Protein AF-A0A932G053-F1 (afdb_monomer_lite)

Foldseek 3Di:
DPDPPPPVVVVVVVVVVVPPPPPPPPPPPPDPPVVLVVVLVVLVVVCVVPVQDLVSLLVNLVSCVVVLNLVVSVVSLVSYDPVSCQQLSNLQSQLVSCLSVLNLVSSLVSLVSSLVVQVVLVVPPDDDDPSHRDPVNNLVSVLSNQLSVVCVVVVPRHCVVVVPSSVVSNVVSVVVVVVVPPDPVVVPPPD

Radius of gyration: 27.93 Å; chains: 1; bounding box: 66×86×58 Å

Structure (mmCIF, N/CA/C/O backbone):
data_AF-A0A932G053-F1
#
_entry.id   AF-A0A932G053-F1
#
loop_
_atom_site.group_PDB
_atom_site.id
_atom_site.type_symbol
_atom_site.label_atom_id
_atom_site.label_alt_id
_atom_site.label_comp_id
_atom_site.label_as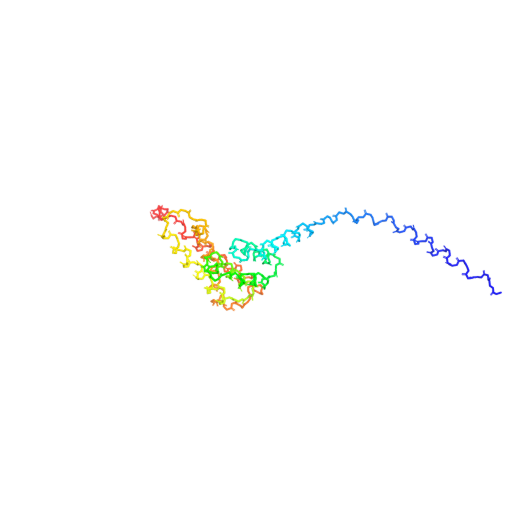ym_id
_atom_site.label_entity_id
_atom_site.label_seq_id
_atom_site.pdbx_PDB_ins_code
_atom_site.Cartn_x
_atom_site.Cartn_y
_atom_site.Cartn_z
_atom_site.occupancy
_atom_site.B_iso_or_equiv
_atom_site.auth_seq_id
_atom_site.auth_comp_id
_atom_site.auth_asym_id
_atom_site.auth_atom_id
_atom_site.pdbx_PDB_model_num
ATOM 1 N N . MET A 1 1 ? 26.606 -72.666 32.285 1.00 54.00 1 MET A N 1
ATOM 2 C CA . MET A 1 1 ? 26.062 -71.312 32.514 1.00 54.00 1 MET A CA 1
ATOM 3 C C . MET A 1 1 ? 26.170 -70.452 31.234 1.00 54.00 1 MET A C 1
ATOM 5 O O . MET A 1 1 ? 26.707 -69.365 31.298 1.00 54.00 1 MET A O 1
ATOM 9 N N . VAL A 1 2 ? 25.688 -70.928 30.065 1.00 51.94 2 VAL A N 1
ATOM 10 C CA . VAL A 1 2 ? 25.638 -70.166 28.779 1.00 51.94 2 VAL A CA 1
ATOM 11 C C . VAL A 1 2 ? 24.526 -70.726 27.858 1.00 51.94 2 VAL A C 1
ATOM 13 O O . VAL A 1 2 ? 24.778 -71.109 26.723 1.00 51.94 2 VAL A O 1
ATOM 16 N N . LYS A 1 3 ? 23.291 -70.909 28.351 1.00 51.66 3 LYS A N 1
ATOM 17 C CA . LYS A 1 3 ? 22.190 -71.452 27.510 1.00 51.66 3 LYS A CA 1
ATOM 18 C C . LYS A 1 3 ? 20.817 -70.786 27.681 1.00 51.66 3 LYS A C 1
ATOM 20 O O . LYS A 1 3 ? 19.852 -71.265 27.107 1.00 51.66 3 LYS A O 1
ATOM 25 N N . LEU A 1 4 ? 20.718 -69.670 28.408 1.00 51.12 4 LEU A N 1
ATOM 26 C CA . LEU A 1 4 ? 19.431 -69.001 28.672 1.00 51.12 4 LEU A CA 1
ATOM 27 C C . LEU A 1 4 ? 19.327 -67.561 28.141 1.00 51.12 4 LEU A C 1
ATOM 29 O O . LEU A 1 4 ? 18.311 -66.918 28.368 1.00 51.12 4 LEU A O 1
ATOM 33 N N . LEU A 1 5 ? 20.324 -67.058 27.401 1.00 48.88 5 LEU A N 1
ATOM 34 C CA . LEU A 1 5 ? 20.297 -65.680 26.882 1.00 48.88 5 LEU A CA 1
ATOM 35 C C . LEU A 1 5 ? 19.814 -65.547 25.423 1.00 48.88 5 LEU A C 1
ATOM 37 O O . LEU A 1 5 ? 19.538 -64.440 24.978 1.00 48.88 5 LEU A O 1
ATOM 41 N N . ASN A 1 6 ? 19.666 -66.652 24.681 1.00 47.94 6 ASN A N 1
ATOM 42 C CA . ASN A 1 6 ? 19.361 -66.609 23.239 1.00 47.94 6 ASN A CA 1
ATOM 43 C C . ASN A 1 6 ? 17.875 -66.767 22.876 1.00 47.94 6 ASN A C 1
ATOM 45 O O . ASN A 1 6 ? 17.534 -66.667 21.703 1.00 47.94 6 ASN A O 1
ATOM 49 N N . ALA A 1 7 ? 16.978 -66.993 23.840 1.00 51.09 7 ALA A N 1
ATOM 50 C CA . ALA A 1 7 ? 15.553 -67.186 23.544 1.00 51.09 7 ALA A CA 1
ATOM 51 C C . ALA A 1 7 ? 14.729 -65.884 23.584 1.00 51.09 7 ALA A C 1
ATOM 53 O O . ALA A 1 7 ? 13.679 -65.806 22.955 1.00 51.09 7 ALA A O 1
ATOM 54 N N . VAL A 1 8 ? 15.209 -64.840 24.270 1.00 50.94 8 VAL A N 1
ATOM 55 C CA . VAL A 1 8 ? 14.477 -63.563 24.392 1.00 50.94 8 VAL A CA 1
ATOM 56 C C . VAL A 1 8 ? 14.671 -62.676 23.155 1.00 50.94 8 VAL A C 1
ATOM 58 O O . VAL A 1 8 ? 13.747 -61.981 22.741 1.00 50.94 8 VAL A O 1
ATOM 61 N N . PHE A 1 9 ? 15.829 -62.754 22.492 1.00 46.00 9 PHE A N 1
ATOM 62 C CA . PHE A 1 9 ? 16.128 -61.912 21.327 1.00 46.00 9 PHE A CA 1
ATOM 63 C C . PHE A 1 9 ? 15.370 -62.306 20.050 1.00 46.00 9 PHE A C 1
ATOM 65 O O . PHE A 1 9 ? 15.122 -61.452 19.205 1.00 46.00 9 PHE A O 1
ATOM 72 N N . VAL A 1 10 ? 14.943 -63.565 19.916 1.00 52.12 10 VAL A N 1
ATOM 73 C CA . VAL A 1 10 ? 14.186 -64.021 18.734 1.00 52.12 10 VAL A CA 1
ATOM 74 C C . VAL A 1 10 ? 12.698 -63.651 18.835 1.00 52.12 10 VAL A C 1
ATOM 76 O O . VAL A 1 10 ? 12.060 -63.397 17.818 1.00 52.12 10 VAL A O 1
ATOM 79 N N . GLY A 1 11 ? 12.150 -63.523 20.050 1.00 42.75 11 GLY A N 1
ATOM 80 C CA . GLY A 1 11 ? 10.753 -63.117 20.262 1.00 42.75 11 GLY A CA 1
ATOM 81 C C . GLY A 1 11 ? 10.481 -61.628 20.009 1.00 42.75 11 GLY A C 1
ATOM 82 O O . GLY A 1 11 ? 9.404 -61.274 19.541 1.00 42.75 11 GLY A O 1
ATOM 83 N N . VAL A 1 12 ? 11.459 -60.751 20.257 1.00 50.78 12 VAL A N 1
ATOM 84 C CA . VAL A 1 12 ? 11.310 -59.298 20.030 1.00 50.78 12 VAL A CA 1
ATOM 85 C C . VAL A 1 12 ? 11.508 -58.925 18.554 1.00 50.78 12 VAL A C 1
ATOM 87 O O . VAL A 1 12 ? 10.918 -57.963 18.069 1.00 50.78 12 VAL A O 1
ATOM 90 N N . LEU A 1 13 ? 12.263 -59.727 17.797 1.00 44.88 13 LEU A N 1
ATOM 91 C CA . LEU A 1 13 ? 12.545 -59.458 16.384 1.00 44.88 13 LEU A CA 1
ATOM 92 C C . LEU A 1 13 ? 11.371 -59.824 15.451 1.00 44.88 13 LEU A C 1
ATOM 94 O O . LEU A 1 13 ? 11.244 -59.248 14.375 1.00 44.88 13 LEU A O 1
ATOM 98 N N . ALA A 1 14 ? 10.467 -60.713 15.879 1.00 47.03 14 ALA A N 1
ATOM 99 C CA . ALA A 1 14 ? 9.295 -61.114 15.091 1.00 47.03 14 ALA A CA 1
ATOM 100 C C . ALA A 1 14 ? 8.086 -60.162 15.227 1.00 47.03 14 ALA A C 1
ATOM 102 O O . ALA A 1 14 ? 7.249 -60.114 14.329 1.00 47.03 14 ALA A O 1
ATOM 103 N N . VAL A 1 15 ? 7.998 -59.368 16.301 1.00 47.53 15 VAL A N 1
ATOM 104 C CA . VAL A 1 15 ? 6.923 -58.365 16.472 1.00 47.53 15 VAL A CA 1
ATOM 105 C C . VAL A 1 15 ? 7.267 -57.043 15.768 1.00 47.53 15 VAL A C 1
ATOM 107 O O . VAL A 1 15 ? 6.372 -56.327 15.327 1.00 47.53 15 VAL A O 1
ATOM 110 N N . GLY A 1 16 ? 8.556 -56.747 15.566 1.00 44.91 16 GLY A N 1
ATOM 111 C CA . GLY A 1 16 ? 9.007 -55.557 14.832 1.00 44.91 16 GLY A CA 1
ATOM 112 C C . GLY A 1 16 ? 8.812 -55.617 13.310 1.00 44.91 16 GLY A C 1
ATOM 113 O O . GLY A 1 16 ? 8.822 -54.580 12.656 1.00 44.91 16 GLY A O 1
ATOM 114 N N . LEU A 1 17 ? 8.597 -56.807 12.739 1.00 48.00 17 LEU A N 1
ATOM 115 C CA . LEU A 1 17 ? 8.496 -57.019 11.287 1.00 48.00 17 LEU A CA 1
ATOM 116 C C . LEU A 1 17 ? 7.055 -57.102 10.754 1.00 48.00 17 LEU A C 1
ATOM 118 O O . LEU A 1 17 ? 6.860 -57.246 9.553 1.00 48.00 17 LEU A O 1
ATOM 122 N N . MET A 1 18 ? 6.042 -56.960 11.618 1.00 48.66 18 MET A N 1
ATOM 123 C CA . MET A 1 18 ? 4.622 -56.927 11.219 1.00 48.66 18 MET A CA 1
ATOM 124 C C . MET A 1 18 ? 3.959 -55.547 11.359 1.00 48.66 18 MET A C 1
ATOM 126 O O . MET A 1 18 ? 2.772 -55.416 11.078 1.00 48.66 18 MET A O 1
ATOM 130 N N . LEU A 1 19 ? 4.710 -54.501 11.731 1.00 45.72 19 LEU A N 1
ATOM 131 C CA . LEU A 1 19 ? 4.217 -53.113 11.771 1.00 45.72 19 LEU A CA 1
ATOM 132 C C . LEU A 1 19 ? 4.666 -52.243 10.581 1.00 45.72 19 LEU A C 1
ATOM 134 O O . LEU A 1 19 ? 4.439 -51.037 10.589 1.00 45.72 19 LEU A O 1
ATOM 138 N N . GLN A 1 20 ? 5.285 -52.827 9.550 1.00 47.53 20 GLN A N 1
ATOM 139 C CA . GLN A 1 20 ? 5.768 -52.078 8.378 1.00 47.53 20 GLN A CA 1
ATOM 140 C C . GLN A 1 20 ? 4.778 -52.010 7.202 1.00 47.53 20 GLN A C 1
ATOM 142 O O . GLN A 1 20 ? 5.089 -51.386 6.197 1.00 47.53 20 GLN A O 1
ATOM 147 N N . SER A 1 21 ? 3.575 -52.582 7.312 1.00 49.09 21 SER A N 1
ATOM 148 C CA . SER A 1 21 ? 2.564 -52.560 6.238 1.00 49.09 21 SER A CA 1
ATOM 149 C C . SER A 1 21 ? 1.376 -51.616 6.486 1.00 49.09 21 SER A C 1
ATOM 151 O O . SER A 1 21 ? 0.362 -51.725 5.804 1.00 49.09 21 SER A O 1
ATOM 153 N N . ALA A 1 22 ? 1.484 -50.677 7.434 1.00 48.66 22 ALA A N 1
ATOM 154 C CA . ALA A 1 22 ? 0.417 -49.713 7.748 1.00 48.66 22 ALA A CA 1
ATOM 155 C C . ALA A 1 22 ? 0.791 -48.232 7.529 1.00 48.66 22 ALA A C 1
ATOM 157 O O . ALA A 1 22 ? -0.002 -47.352 7.849 1.00 48.66 22 ALA A O 1
ATOM 158 N N . PHE A 1 23 ? 1.958 -47.945 6.948 1.00 43.72 23 PHE A N 1
ATOM 159 C CA . PHE A 1 23 ? 2.357 -46.588 6.563 1.00 43.72 23 PHE A CA 1
ATOM 160 C C . PHE A 1 23 ? 2.723 -46.542 5.081 1.00 43.72 23 PHE A C 1
ATOM 162 O O . PHE A 1 23 ? 3.853 -46.243 4.719 1.00 43.72 23 PHE A O 1
ATOM 169 N N . ASP A 1 24 ? 1.745 -46.844 4.230 1.00 41.62 24 ASP A N 1
ATOM 170 C CA . ASP A 1 24 ? 1.800 -46.538 2.797 1.00 41.62 24 ASP A CA 1
ATOM 171 C C . ASP A 1 24 ? 0.747 -45.466 2.456 1.00 41.62 24 ASP A C 1
ATOM 173 O O . ASP A 1 24 ? -0.138 -45.620 1.619 1.00 41.62 24 ASP A O 1
ATOM 177 N N . THR A 1 25 ? 0.811 -44.364 3.206 1.00 46.03 25 THR A N 1
ATOM 178 C CA . THR A 1 25 ? 0.100 -43.096 2.950 1.00 46.03 25 THR A CA 1
ATOM 179 C C . THR A 1 25 ? 1.089 -41.929 2.842 1.00 46.03 25 THR A C 1
ATOM 181 O O . THR A 1 25 ? 0.767 -40.782 3.140 1.00 46.03 25 THR A O 1
ATOM 184 N N . GLY A 1 26 ? 2.318 -42.216 2.402 1.00 43.66 26 GLY A N 1
ATOM 185 C CA . GLY A 1 26 ? 3.424 -41.260 2.300 1.00 43.66 26 GLY A CA 1
ATOM 186 C C . GLY A 1 26 ? 3.699 -40.713 0.896 1.00 43.66 26 GLY A C 1
ATOM 187 O O . GLY A 1 26 ? 4.812 -40.267 0.642 1.00 43.66 26 GLY A O 1
ATOM 188 N N . SER A 1 27 ? 2.749 -40.766 -0.043 1.00 43.28 27 SER A N 1
ATOM 189 C CA . SER A 1 27 ? 2.990 -40.323 -1.434 1.00 43.28 27 SER A CA 1
ATOM 190 C C . SER A 1 27 ? 1.800 -39.595 -2.061 1.00 43.28 27 SER A C 1
ATOM 192 O O . SER A 1 27 ? 1.483 -39.784 -3.229 1.00 43.28 27 SER A O 1
ATOM 194 N N . ALA A 1 28 ? 1.130 -38.755 -1.270 1.00 40.41 28 ALA A N 1
ATOM 195 C CA . ALA A 1 28 ? 0.155 -37.783 -1.771 1.00 40.41 28 ALA A CA 1
ATOM 196 C C . ALA A 1 28 ? 0.200 -36.442 -1.010 1.00 40.41 28 ALA A C 1
ATOM 198 O O . ALA A 1 28 ? -0.782 -35.710 -0.989 1.00 40.41 28 ALA A O 1
ATOM 199 N N . MET A 1 29 ? 1.343 -36.090 -0.409 1.00 41.72 29 MET A N 1
ATOM 200 C CA . MET A 1 29 ? 1.697 -34.677 -0.229 1.00 41.72 29 MET A CA 1
ATOM 201 C C . MET A 1 29 ? 2.526 -34.265 -1.444 1.00 41.72 29 MET A C 1
ATOM 203 O O . MET A 1 29 ? 3.739 -34.103 -1.378 1.00 41.72 29 MET A O 1
ATOM 207 N N . VAL A 1 30 ? 1.843 -34.195 -2.587 1.00 40.38 30 VAL A N 1
ATOM 208 C CA . VAL A 1 30 ? 2.322 -33.486 -3.772 1.00 40.38 30 VAL A CA 1
ATOM 209 C C . VAL A 1 30 ? 2.404 -32.017 -3.379 1.00 40.38 30 VAL A C 1
ATOM 211 O O . VAL A 1 30 ? 1.398 -31.327 -3.263 1.00 40.38 30 VAL A O 1
ATOM 214 N N . ASP A 1 31 ? 3.596 -31.625 -2.964 1.00 44.59 31 ASP A N 1
ATOM 215 C CA . ASP A 1 31 ? 4.372 -30.550 -3.568 1.00 44.59 31 ASP A CA 1
ATOM 216 C C . ASP A 1 31 ? 3.639 -29.295 -4.072 1.00 44.59 31 ASP A C 1
ATOM 218 O O . ASP A 1 31 ? 3.925 -28.764 -5.134 1.00 44.59 31 ASP A O 1
ATOM 222 N N . LEU A 1 32 ? 2.706 -28.758 -3.288 1.00 46.03 32 LEU A N 1
ATOM 223 C CA . LEU A 1 32 ? 2.196 -27.397 -3.516 1.00 46.03 32 LEU A CA 1
ATOM 224 C C . LEU A 1 32 ? 3.230 -26.318 -3.127 1.00 46.03 32 LEU A C 1
ATOM 226 O O . LEU A 1 32 ? 3.010 -25.130 -3.349 1.00 46.03 32 LEU A O 1
ATOM 230 N N . SER A 1 33 ? 4.345 -26.725 -2.515 1.00 50.25 33 SER A N 1
ATOM 231 C CA . SER A 1 33 ? 5.430 -25.851 -2.074 1.00 50.25 33 SER A CA 1
ATOM 232 C C . SER A 1 33 ? 6.606 -25.771 -3.053 1.00 50.25 33 SER A C 1
ATOM 234 O O . SER A 1 33 ? 7.227 -24.712 -3.084 1.00 50.25 33 SER A O 1
ATOM 236 N N . SER A 1 34 ? 6.934 -26.806 -3.850 1.00 49.75 34 SER A N 1
ATOM 237 C CA . SER A 1 34 ? 7.994 -26.665 -4.868 1.00 49.75 34 SER A CA 1
ATOM 238 C C . SER A 1 34 ? 7.594 -25.698 -5.962 1.00 49.75 34 SER A C 1
ATOM 240 O O . SER A 1 34 ? 8.408 -24.859 -6.326 1.00 49.75 34 SER A O 1
ATOM 242 N N . ASP A 1 35 ? 6.359 -25.796 -6.461 1.00 58.41 35 ASP A N 1
ATOM 243 C CA . ASP A 1 35 ? 5.920 -25.022 -7.624 1.00 58.41 35 ASP A CA 1
ATOM 244 C C . ASP A 1 35 ? 5.896 -23.530 -7.280 1.00 58.41 35 ASP A C 1
ATOM 246 O O . ASP A 1 35 ? 6.533 -22.728 -7.957 1.00 58.41 35 ASP A O 1
ATOM 250 N N . ASN A 1 36 ? 5.328 -23.175 -6.122 1.00 60.41 36 ASN A N 1
ATOM 251 C CA . ASN A 1 36 ? 5.355 -21.796 -5.630 1.00 60.41 36 ASN A CA 1
ATOM 252 C C . ASN A 1 36 ? 6.783 -21.291 -5.350 1.00 60.41 36 ASN A C 1
ATOM 254 O O . ASN A 1 36 ? 7.071 -20.111 -5.540 1.00 60.41 36 ASN A O 1
ATOM 258 N N . ASN A 1 37 ? 7.695 -22.128 -4.848 1.00 63.62 37 ASN A N 1
ATOM 259 C CA . ASN A 1 37 ? 9.062 -21.684 -4.553 1.00 63.62 37 ASN A CA 1
ATOM 260 C C . ASN A 1 37 ? 9.915 -21.516 -5.815 1.00 63.62 37 ASN A C 1
ATOM 262 O O . ASN A 1 37 ? 10.743 -20.607 -5.854 1.00 63.62 37 ASN A O 1
ATOM 266 N N . ASN A 1 38 ? 9.690 -22.342 -6.837 1.00 77.50 38 ASN A N 1
ATOM 267 C CA . ASN A 1 38 ? 10.334 -22.191 -8.138 1.00 77.50 38 ASN A CA 1
ATOM 268 C C . ASN A 1 38 ? 9.895 -20.879 -8.806 1.00 77.50 38 ASN A C 1
ATOM 270 O O . ASN A 1 38 ? 10.750 -20.126 -9.264 1.00 77.50 38 ASN A O 1
ATOM 274 N N . ASP A 1 39 ? 8.603 -20.542 -8.739 1.00 86.75 39 ASP A N 1
ATOM 275 C CA . ASP A 1 39 ? 8.070 -19.288 -9.286 1.00 86.75 39 ASP A CA 1
ATOM 276 C C . ASP A 1 39 ? 8.671 -18.039 -8.609 1.00 86.75 39 ASP A C 1
ATOM 278 O O . ASP A 1 39 ? 8.978 -17.049 -9.281 1.00 86.75 39 ASP A O 1
ATOM 282 N N . LEU A 1 40 ? 8.882 -18.070 -7.284 1.00 93.19 40 LEU A N 1
ATOM 283 C CA . LEU A 1 40 ? 9.541 -16.966 -6.572 1.00 93.19 40 LEU A CA 1
ATOM 284 C C . LEU A 1 40 ? 11.021 -16.858 -6.953 1.00 93.19 40 LEU A C 1
ATOM 286 O O . LEU A 1 40 ? 11.486 -15.755 -7.223 1.00 93.19 40 LEU A O 1
ATOM 290 N N . ALA A 1 41 ? 11.752 -17.974 -7.007 1.00 93.75 41 ALA A N 1
ATOM 291 C CA . ALA A 1 41 ? 13.169 -17.962 -7.367 1.00 93.75 41 ALA A CA 1
ATOM 292 C C . ALA A 1 41 ? 13.393 -17.424 -8.792 1.00 93.75 41 ALA A C 1
ATOM 294 O O . ALA A 1 41 ? 14.304 -16.630 -9.023 1.00 93.75 41 ALA A O 1
ATOM 295 N N . GLU A 1 42 ? 12.531 -17.797 -9.743 1.00 94.62 42 GLU A N 1
ATOM 296 C CA . GLU A 1 42 ? 12.553 -17.245 -11.101 1.00 94.62 42 GLU A CA 1
ATOM 297 C C . GLU A 1 42 ? 12.243 -15.742 -11.119 1.00 94.62 42 GLU A C 1
ATOM 299 O O . GLU A 1 42 ? 12.874 -14.978 -11.853 1.00 94.62 42 GLU A O 1
ATOM 304 N N . LEU A 1 43 ? 11.294 -15.286 -10.295 1.00 95.50 43 LEU A N 1
ATOM 305 C CA . LEU A 1 43 ? 10.954 -13.869 -10.179 1.00 95.50 43 LEU A CA 1
ATOM 306 C C . LEU A 1 43 ? 12.085 -13.045 -9.543 1.00 95.50 43 LEU A C 1
ATOM 308 O O . LEU A 1 43 ? 12.357 -11.931 -9.995 1.00 95.50 43 LEU A O 1
ATOM 312 N N . GLU A 1 44 ? 12.748 -13.587 -8.522 1.00 96.38 44 GLU A N 1
ATOM 313 C CA . GLU A 1 44 ? 13.932 -13.003 -7.885 1.00 96.38 44 GLU A CA 1
ATOM 314 C C . GLU A 1 44 ? 15.093 -12.887 -8.877 1.00 96.38 44 GLU A C 1
ATOM 316 O O . GLU A 1 44 ? 15.701 -11.820 -8.975 1.00 96.38 44 GLU A O 1
ATOM 321 N N . ASP A 1 45 ? 15.364 -13.938 -9.656 1.00 95.88 45 ASP A N 1
ATOM 322 C CA . ASP A 1 45 ? 16.404 -13.933 -10.689 1.00 95.88 45 ASP A CA 1
ATOM 323 C C . ASP A 1 45 ? 16.092 -12.923 -11.804 1.00 95.88 45 ASP A C 1
ATOM 325 O O . ASP A 1 45 ? 16.945 -12.113 -12.187 1.00 95.88 45 ASP A O 1
ATOM 329 N N . ALA A 1 46 ? 14.843 -12.886 -12.276 1.00 95.19 46 ALA A N 1
ATOM 330 C CA . ALA A 1 46 ? 14.402 -11.912 -13.269 1.00 95.19 46 ALA A CA 1
ATOM 331 C C . ALA A 1 46 ? 14.559 -10.470 -12.761 1.00 95.19 46 ALA A C 1
ATOM 333 O O . ALA A 1 46 ? 15.015 -9.597 -13.509 1.00 95.19 46 ALA A O 1
ATOM 334 N N . TYR A 1 47 ? 14.210 -10.221 -11.493 1.00 94.19 47 TYR A N 1
ATOM 335 C CA . TYR A 1 47 ? 14.372 -8.918 -10.853 1.00 94.19 47 TYR A CA 1
ATOM 336 C C . TYR A 1 47 ? 15.845 -8.557 -10.652 1.00 94.19 47 TYR A C 1
ATOM 338 O O . TYR A 1 47 ? 16.230 -7.423 -10.925 1.00 94.19 47 TYR A O 1
ATOM 346 N N . TYR A 1 48 ? 16.689 -9.506 -10.243 1.00 93.75 48 TYR A N 1
ATOM 347 C CA . TYR A 1 48 ? 18.127 -9.292 -10.088 1.00 93.75 48 TYR A CA 1
ATOM 348 C C . TYR A 1 48 ? 18.765 -8.787 -11.389 1.00 93.75 48 TYR A C 1
ATOM 350 O O . TYR A 1 48 ? 19.527 -7.818 -11.381 1.00 93.75 48 TYR A O 1
ATOM 358 N N . HIS A 1 49 ? 18.389 -9.383 -12.521 1.00 93.88 49 HIS A N 1
ATOM 359 C CA . HIS A 1 49 ? 18.883 -8.980 -13.836 1.00 93.88 49 HIS A CA 1
ATOM 360 C C . HIS A 1 49 ? 18.224 -7.703 -14.382 1.00 93.88 49 HIS A C 1
ATOM 362 O O . HIS A 1 49 ? 18.790 -7.056 -15.264 1.00 93.88 49 HIS A O 1
ATOM 368 N N . ASN A 1 50 ? 17.055 -7.310 -13.861 1.00 89.94 50 ASN A N 1
ATOM 369 C CA . ASN A 1 50 ? 16.254 -6.194 -14.372 1.00 89.94 50 ASN A CA 1
ATOM 370 C C . ASN A 1 50 ? 15.665 -5.317 -13.251 1.00 89.94 50 ASN A C 1
ATOM 372 O O . ASN A 1 50 ? 14.496 -4.940 -13.302 1.00 89.94 50 ASN A O 1
ATOM 376 N N . ALA A 1 51 ? 16.470 -4.915 -12.263 1.00 83.25 51 ALA A N 1
ATOM 377 C CA . ALA A 1 51 ? 15.994 -4.164 -11.087 1.00 83.25 51 ALA A CA 1
ATOM 378 C C . ALA A 1 51 ? 15.397 -2.769 -11.405 1.00 83.25 51 ALA A C 1
ATOM 380 O O . ALA A 1 51 ? 14.817 -2.105 -10.543 1.00 83.25 51 ALA A O 1
ATOM 381 N N . GLY A 1 52 ? 15.552 -2.294 -12.647 1.00 84.88 52 GLY A N 1
ATOM 382 C CA . GLY A 1 52 ? 14.908 -1.079 -13.152 1.00 84.88 52 GLY A CA 1
ATOM 383 C C . GLY A 1 52 ? 13.469 -1.277 -13.643 1.00 84.88 52 GLY A C 1
ATOM 384 O O . GLY A 1 52 ? 12.774 -0.284 -13.862 1.00 84.88 52 GLY A O 1
ATOM 385 N N . ASP A 1 53 ? 13.022 -2.520 -13.823 1.00 88.81 53 ASP A N 1
ATOM 386 C CA . ASP A 1 53 ? 11.666 -2.846 -14.254 1.00 88.81 53 ASP A CA 1
ATOM 387 C C . ASP A 1 53 ? 10.692 -2.715 -13.075 1.00 88.81 53 ASP A C 1
ATOM 389 O O . ASP A 1 53 ? 10.750 -3.445 -12.079 1.00 88.81 53 ASP A O 1
ATOM 393 N N . ALA A 1 54 ? 9.786 -1.744 -13.188 1.00 89.62 54 ALA A N 1
ATOM 394 C CA . ALA A 1 54 ? 8.828 -1.451 -12.138 1.00 89.62 54 ALA A CA 1
ATOM 395 C C . ALA A 1 54 ? 7.770 -2.542 -11.956 1.00 89.62 54 ALA A C 1
ATOM 397 O O . ALA A 1 54 ? 7.309 -2.744 -10.831 1.00 89.62 54 ALA A O 1
ATOM 398 N N . ASP A 1 55 ? 7.407 -3.250 -13.024 1.00 90.00 55 ASP A N 1
ATOM 399 C CA . ASP A 1 55 ? 6.404 -4.307 -12.963 1.00 90.00 55 ASP A CA 1
ATOM 400 C C . ASP A 1 55 ? 6.983 -5.550 -12.282 1.00 90.00 55 ASP A C 1
ATOM 402 O O . ASP A 1 55 ? 6.307 -6.160 -11.449 1.00 90.00 55 ASP A O 1
ATOM 406 N N . LEU A 1 56 ? 8.254 -5.885 -12.545 1.00 92.06 56 LEU A N 1
ATOM 407 C CA . LEU A 1 56 ? 8.954 -6.944 -11.804 1.00 92.06 56 LEU A CA 1
ATOM 408 C C . LEU A 1 56 ? 9.085 -6.598 -10.319 1.00 92.06 56 LEU A C 1
ATOM 410 O O . LEU A 1 56 ? 8.755 -7.429 -9.475 1.00 92.06 56 LEU A O 1
ATOM 414 N N . GLY A 1 57 ? 9.481 -5.363 -9.991 1.00 92.56 57 GLY A N 1
ATOM 415 C CA . GLY A 1 57 ? 9.561 -4.911 -8.599 1.00 92.56 57 GLY A CA 1
ATOM 416 C C . GLY A 1 57 ? 8.215 -4.983 -7.866 1.00 92.56 57 GLY A C 1
ATOM 417 O O . GLY A 1 57 ? 8.157 -5.440 -6.724 1.00 92.56 57 GLY A O 1
ATOM 418 N N . LEU A 1 58 ? 7.114 -4.592 -8.525 1.00 93.12 58 LEU A N 1
ATOM 419 C CA . LEU A 1 58 ? 5.758 -4.708 -7.972 1.00 93.12 58 LEU A CA 1
ATOM 420 C C . LEU A 1 58 ? 5.348 -6.157 -7.725 1.00 93.12 58 LEU A C 1
ATOM 422 O O . LEU A 1 58 ? 4.797 -6.453 -6.665 1.00 93.12 58 LEU A O 1
ATOM 426 N N . ARG A 1 59 ? 5.598 -7.041 -8.696 1.00 94.25 59 ARG A N 1
ATOM 427 C CA . ARG A 1 59 ? 5.267 -8.466 -8.590 1.00 94.25 59 ARG A CA 1
ATOM 428 C C . ARG A 1 59 ? 6.052 -9.128 -7.465 1.00 94.25 59 ARG A C 1
ATOM 430 O O . ARG A 1 59 ? 5.440 -9.775 -6.625 1.00 94.25 59 ARG A O 1
ATOM 437 N N . LEU A 1 60 ? 7.365 -8.901 -7.398 1.00 95.69 60 LEU A N 1
ATOM 438 C CA . LEU A 1 60 ? 8.218 -9.468 -6.352 1.00 95.69 60 LEU A CA 1
ATOM 439 C C . LEU A 1 60 ? 7.796 -8.981 -4.961 1.00 95.69 60 L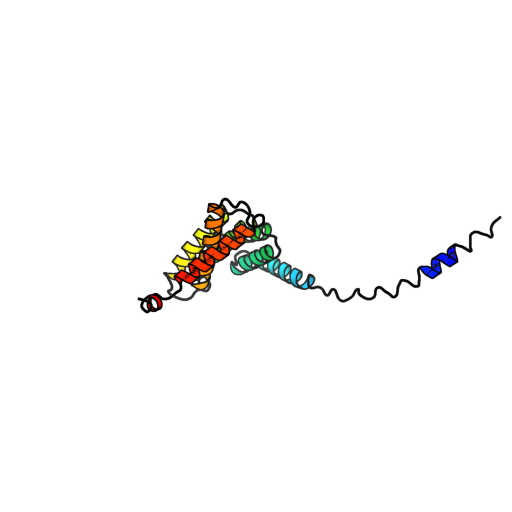EU A C 1
ATOM 441 O O . LEU A 1 60 ? 7.655 -9.767 -4.029 1.00 95.69 60 LEU A O 1
ATOM 445 N N . ALA A 1 61 ? 7.514 -7.684 -4.823 1.00 96.19 61 ALA A N 1
ATOM 446 C CA . ALA A 1 61 ? 7.036 -7.137 -3.561 1.00 96.19 61 ALA A CA 1
ATOM 447 C C . ALA A 1 61 ? 5.644 -7.656 -3.165 1.00 96.19 61 ALA A C 1
ATOM 449 O O . ALA A 1 61 ? 5.349 -7.751 -1.975 1.00 96.19 61 ALA A O 1
ATOM 450 N N . ALA A 1 62 ? 4.761 -7.942 -4.126 1.00 94.25 62 ALA A N 1
ATOM 451 C CA . ALA A 1 62 ? 3.472 -8.567 -3.843 1.00 94.25 62 ALA A CA 1
ATOM 452 C C . ALA A 1 62 ? 3.653 -10.014 -3.367 1.00 94.25 62 ALA A C 1
ATOM 454 O O . ALA A 1 62 ? 3.078 -10.369 -2.346 1.00 94.25 62 ALA A O 1
ATOM 455 N N . GLU A 1 63 ? 4.516 -10.784 -4.030 1.00 96.12 63 GLU A N 1
ATOM 456 C CA . GLU A 1 63 ? 4.802 -12.177 -3.677 1.00 96.12 63 GLU A CA 1
ATOM 457 C C . GLU A 1 63 ? 5.373 -12.302 -2.256 1.00 96.12 63 GLU A C 1
ATOM 459 O O . GLU A 1 63 ? 4.841 -13.049 -1.437 1.00 96.12 63 GLU A O 1
ATOM 464 N N . TYR A 1 64 ? 6.382 -11.495 -1.903 1.00 97.19 64 TYR A N 1
ATOM 465 C CA . TYR A 1 64 ? 6.905 -11.469 -0.532 1.00 97.19 64 TYR A CA 1
ATOM 466 C C . TYR A 1 64 ? 5.831 -11.097 0.496 1.00 97.19 64 TYR A C 1
ATOM 468 O O . TYR A 1 64 ? 5.747 -11.692 1.569 1.00 97.19 64 TYR A O 1
ATOM 476 N N . ARG A 1 65 ? 4.972 -10.122 0.184 1.00 95.75 65 ARG A N 1
ATOM 477 C CA . ARG A 1 65 ? 3.903 -9.706 1.098 1.00 95.75 65 ARG A CA 1
ATOM 478 C C . ARG A 1 65 ? 2.875 -10.820 1.302 1.00 95.75 65 ARG A C 1
ATOM 480 O O . ARG A 1 65 ? 2.475 -11.066 2.438 1.00 95.75 65 ARG A O 1
ATOM 487 N N . ASP A 1 66 ? 2.482 -11.501 0.232 1.00 94.12 66 ASP A N 1
ATOM 488 C CA . ASP A 1 66 ? 1.495 -12.582 0.269 1.00 94.12 66 ASP A CA 1
ATOM 489 C C . ASP A 1 66 ? 2.036 -13.816 1.028 1.00 94.12 66 ASP A C 1
ATOM 491 O O . ASP A 1 66 ? 1.269 -14.537 1.667 1.00 94.12 66 ASP A O 1
ATOM 495 N N . ARG A 1 67 ? 3.366 -13.986 1.079 1.00 95.12 67 ARG A N 1
ATOM 496 C CA . ARG A 1 67 ? 4.072 -14.959 1.939 1.00 95.12 67 ARG A CA 1
ATOM 497 C C . ARG A 1 67 ? 4.234 -14.527 3.397 1.00 95.12 67 ARG A C 1
ATOM 499 O O . ARG A 1 67 ? 4.726 -15.300 4.215 1.00 95.12 67 ARG A O 1
ATOM 506 N N . GLY A 1 68 ? 3.809 -13.315 3.750 1.00 94.94 68 GLY A N 1
ATOM 507 C CA . GLY A 1 68 ? 3.967 -12.774 5.098 1.00 94.94 68 GLY A CA 1
ATOM 508 C C . GLY A 1 68 ? 5.372 -12.245 5.392 1.00 94.94 68 GLY A C 1
ATOM 509 O O . GLY A 1 68 ? 5.735 -12.139 6.561 1.00 94.94 68 GLY A O 1
ATOM 510 N N . GLU A 1 69 ? 6.131 -11.867 4.360 1.00 97.25 69 GLU A N 1
ATOM 511 C CA . GLU A 1 69 ? 7.500 -11.337 4.437 1.00 97.25 69 GLU A CA 1
ATOM 512 C C . GLU A 1 69 ? 7.556 -9.845 4.022 1.00 97.25 69 GLU A C 1
ATOM 514 O O . GLU A 1 69 ? 8.237 -9.465 3.060 1.00 97.25 69 GLU A O 1
ATOM 519 N N . PRO A 1 70 ? 6.830 -8.941 4.711 1.00 97.50 70 PRO A N 1
ATOM 520 C CA . PRO A 1 70 ? 6.717 -7.543 4.299 1.00 97.50 70 PRO A CA 1
ATOM 521 C C . PRO A 1 70 ? 8.053 -6.779 4.346 1.00 97.50 70 PRO A C 1
ATOM 523 O O . PRO A 1 70 ? 8.222 -5.784 3.638 1.00 97.50 70 PRO A O 1
ATOM 526 N N . GLU A 1 71 ? 9.033 -7.221 5.133 1.00 98.12 71 GLU A N 1
ATOM 527 C CA . GLU A 1 71 ? 10.381 -6.652 5.146 1.00 98.12 71 GLU A CA 1
ATOM 528 C C . GLU A 1 71 ? 11.135 -6.913 3.837 1.00 98.12 71 GLU A C 1
ATOM 530 O O . GLU A 1 71 ? 11.796 -6.001 3.330 1.00 98.12 71 GLU A O 1
ATOM 535 N N . LEU A 1 72 ? 11.009 -8.117 3.268 1.00 97.69 72 LEU A N 1
ATOM 536 C CA . LEU A 1 72 ? 11.594 -8.452 1.966 1.00 97.69 72 LEU A CA 1
ATOM 537 C C . LEU A 1 72 ? 10.875 -7.700 0.847 1.00 97.69 72 LEU A C 1
ATOM 539 O O . LEU A 1 72 ? 11.531 -7.107 -0.012 1.00 97.69 72 LEU A O 1
ATOM 543 N N . ALA A 1 73 ? 9.546 -7.590 0.931 1.00 97.62 73 ALA A N 1
ATOM 544 C CA . ALA A 1 73 ? 8.769 -6.741 0.031 1.00 97.62 73 ALA A CA 1
ATOM 545 C C . ALA A 1 73 ? 9.268 -5.285 0.049 1.00 97.62 73 ALA A C 1
ATOM 547 O O . ALA A 1 73 ? 9.471 -4.668 -1.001 1.00 97.62 73 ALA A O 1
ATOM 548 N N . LEU A 1 74 ? 9.520 -4.731 1.242 1.00 97.50 74 LEU A N 1
ATOM 549 C CA . LEU A 1 74 ? 10.046 -3.376 1.393 1.00 97.50 74 LEU A CA 1
ATOM 550 C C . LEU A 1 74 ? 11.461 -3.239 0.819 1.00 97.50 74 LEU A C 1
ATOM 552 O O . LEU A 1 74 ? 11.778 -2.223 0.194 1.00 97.50 74 LEU A O 1
ATOM 556 N N . ALA A 1 75 ? 12.318 -4.233 1.055 1.00 96.06 75 ALA A N 1
ATOM 557 C CA . ALA A 1 75 ? 13.686 -4.255 0.554 1.00 96.06 75 ALA A CA 1
ATOM 558 C C . ALA A 1 75 ? 13.727 -4.305 -0.979 1.00 96.06 75 ALA A C 1
ATOM 560 O O . ALA A 1 75 ? 14.516 -3.569 -1.573 1.00 96.06 75 ALA A O 1
ATOM 561 N N . ALA A 1 76 ? 12.852 -5.096 -1.608 1.00 94.88 76 ALA A N 1
ATOM 562 C CA . ALA A 1 76 ? 12.723 -5.167 -3.059 1.00 94.88 76 ALA A CA 1
ATOM 563 C C . ALA A 1 76 ? 12.403 -3.784 -3.647 1.00 94.88 76 ALA A C 1
ATOM 565 O O . ALA A 1 76 ? 13.170 -3.267 -4.458 1.00 94.88 76 ALA A O 1
ATOM 566 N N . LEU A 1 77 ? 11.354 -3.114 -3.153 1.00 94.88 77 LEU A N 1
ATOM 567 C CA . LEU A 1 77 ? 10.955 -1.797 -3.670 1.00 94.88 77 LEU A CA 1
ATOM 568 C C . LEU A 1 77 ? 11.999 -0.695 -3.444 1.00 94.88 77 LEU A C 1
ATOM 570 O O . LEU A 1 77 ? 12.086 0.247 -4.233 1.00 94.88 77 LEU A O 1
ATOM 574 N N . ARG A 1 78 ? 12.782 -0.774 -2.362 1.00 93.44 78 ARG A N 1
ATOM 575 C CA . ARG A 1 78 ? 13.816 0.227 -2.041 1.00 93.44 78 ARG A CA 1
ATOM 576 C C . ARG A 1 78 ? 15.041 0.149 -2.944 1.00 93.44 78 ARG A C 1
ATOM 578 O O . ARG A 1 78 ? 15.749 1.144 -3.062 1.00 93.44 78 ARG A O 1
ATOM 585 N N . GLN A 1 79 ? 15.292 -1.007 -3.552 1.00 91.50 79 GLN A N 1
ATOM 586 C CA . GLN A 1 79 ? 16.401 -1.196 -4.489 1.00 91.50 79 GLN A CA 1
ATOM 587 C C . GLN A 1 79 ? 16.085 -0.672 -5.895 1.00 91.50 79 GLN A C 1
ATOM 589 O O . GLN A 1 79 ? 16.989 -0.530 -6.716 1.00 91.50 79 GLN A O 1
ATOM 594 N N . MET A 1 80 ? 14.821 -0.344 -6.165 1.00 89.12 80 MET A N 1
ATOM 595 C CA . MET A 1 80 ? 14.400 0.183 -7.455 1.00 89.12 80 MET A CA 1
ATOM 596 C C . MET A 1 80 ? 14.980 1.572 -7.729 1.00 89.12 80 MET A C 1
ATOM 598 O O . MET A 1 80 ? 15.219 2.381 -6.827 1.00 89.12 80 MET A O 1
ATOM 602 N N . ALA A 1 81 ? 15.124 1.891 -9.014 1.00 86.12 81 ALA A N 1
ATOM 603 C CA . ALA A 1 81 ? 15.595 3.198 -9.443 1.00 86.12 81 ALA A CA 1
ATOM 604 C C . ALA A 1 81 ? 14.682 4.347 -8.930 1.00 86.12 81 ALA A C 1
ATOM 606 O O . ALA A 1 81 ? 13.457 4.188 -8.848 1.00 86.12 81 ALA A O 1
ATOM 607 N N . PRO A 1 82 ? 15.230 5.541 -8.614 1.00 85.44 82 PRO A N 1
ATOM 608 C CA . PRO A 1 82 ? 14.456 6.646 -8.032 1.00 85.44 82 PRO A CA 1
ATOM 609 C C . PRO A 1 82 ? 13.255 7.112 -8.870 1.00 85.44 82 PRO A C 1
ATOM 611 O O . PRO A 1 82 ? 12.244 7.558 -8.333 1.00 85.44 82 PRO A O 1
ATOM 614 N N . ASN A 1 83 ? 13.343 7.007 -10.195 1.00 84.62 83 ASN A N 1
ATOM 615 C CA . ASN A 1 83 ? 12.235 7.300 -11.105 1.00 84.62 83 ASN A CA 1
ATOM 616 C C . ASN A 1 83 ? 11.102 6.267 -10.993 1.00 84.62 83 ASN A C 1
ATOM 618 O O . ASN A 1 83 ? 9.935 6.637 -11.087 1.00 84.62 83 ASN A O 1
ATOM 622 N N . ALA A 1 84 ? 11.427 4.996 -10.761 1.00 85.31 84 ALA A N 1
ATOM 623 C CA . ALA A 1 84 ? 10.440 3.939 -10.599 1.00 85.31 84 ALA A CA 1
ATOM 624 C C . ALA A 1 84 ? 9.708 4.067 -9.253 1.00 85.31 84 ALA A C 1
ATOM 626 O O . ALA A 1 84 ? 8.483 3.972 -9.203 1.00 85.31 84 ALA A O 1
ATOM 627 N N . THR A 1 85 ? 10.414 4.419 -8.170 1.00 86.62 85 THR A N 1
ATOM 628 C CA . THR A 1 85 ? 9.774 4.645 -6.856 1.00 86.62 85 THR A CA 1
ATOM 629 C C . THR A 1 85 ? 8.788 5.817 -6.845 1.00 86.62 85 THR A C 1
ATOM 631 O O . THR A 1 85 ? 7.921 5.899 -5.975 1.00 86.62 85 THR A O 1
ATOM 634 N N . ALA A 1 86 ? 8.860 6.704 -7.839 1.00 87.88 86 ALA A N 1
ATOM 635 C CA . ALA A 1 86 ? 7.938 7.816 -8.029 1.00 87.88 86 ALA A CA 1
ATOM 636 C C . ALA A 1 86 ? 6.574 7.403 -8.630 1.00 87.88 86 ALA A C 1
ATOM 638 O O . ALA A 1 86 ? 5.654 8.230 -8.654 1.00 87.88 86 ALA A O 1
ATOM 639 N N . LEU A 1 87 ? 6.424 6.168 -9.121 1.00 90.50 87 LEU A N 1
ATOM 640 C CA . LEU A 1 87 ? 5.191 5.690 -9.750 1.00 90.50 87 LEU A CA 1
ATOM 641 C C . LEU A 1 87 ? 4.047 5.539 -8.724 1.00 90.50 87 LEU A C 1
ATOM 643 O O . LEU A 1 87 ? 4.284 5.053 -7.614 1.00 90.50 87 LEU A O 1
ATOM 647 N N . PRO A 1 88 ? 2.789 5.895 -9.073 1.00 93.75 88 PRO A N 1
ATOM 648 C CA . PRO A 1 88 ? 1.652 5.771 -8.154 1.00 93.75 88 PRO A CA 1
ATOM 649 C C . PRO A 1 88 ? 1.448 4.346 -7.627 1.00 93.75 88 PRO A C 1
ATOM 651 O O . PRO A 1 88 ? 1.186 4.163 -6.441 1.00 93.75 88 PRO A O 1
ATOM 654 N N . ALA A 1 89 ? 1.610 3.336 -8.489 1.00 92.69 89 ALA A N 1
ATOM 655 C CA . ALA A 1 89 ? 1.476 1.930 -8.111 1.00 92.69 89 ALA A CA 1
ATOM 656 C C . ALA A 1 89 ? 2.512 1.513 -7.053 1.00 92.69 89 ALA A C 1
ATOM 658 O O . ALA A 1 89 ? 2.156 0.861 -6.076 1.00 92.69 89 ALA A O 1
ATOM 659 N N . ILE A 1 90 ? 3.762 1.966 -7.191 1.00 94.38 90 ILE A N 1
ATOM 660 C CA . ILE A 1 90 ? 4.831 1.695 -6.221 1.00 94.38 90 ILE A CA 1
ATOM 661 C C . ILE A 1 90 ? 4.548 2.382 -4.885 1.00 94.38 90 ILE A C 1
ATOM 663 O O . ILE A 1 90 ? 4.688 1.771 -3.830 1.00 94.38 90 ILE A O 1
ATOM 667 N N . GLN A 1 91 ? 4.089 3.635 -4.908 1.00 96.19 91 GLN A N 1
ATOM 668 C CA . GLN A 1 91 ? 3.695 4.347 -3.688 1.00 96.19 91 GLN A CA 1
ATOM 669 C C . GLN A 1 91 ? 2.519 3.670 -2.975 1.00 96.19 91 GLN A C 1
ATOM 671 O O . GLN A 1 91 ? 2.502 3.586 -1.748 1.00 96.19 91 GLN A O 1
ATOM 676 N N . HIS A 1 92 ? 1.560 3.127 -3.725 1.00 96.69 92 HIS A N 1
ATOM 677 C CA . HIS A 1 92 ? 0.485 2.337 -3.137 1.00 96.69 92 HIS A CA 1
ATOM 678 C C . HIS A 1 92 ? 1.009 1.028 -2.536 1.00 96.69 92 HIS A C 1
ATOM 680 O O . HIS A 1 92 ? 0.611 0.666 -1.433 1.00 96.69 92 HIS A O 1
ATOM 686 N N . GLN A 1 93 ? 1.951 0.358 -3.201 1.00 96.81 93 GLN A N 1
ATOM 687 C CA . GLN A 1 93 ? 2.568 -0.852 -2.664 1.00 96.81 93 GLN A CA 1
ATOM 688 C C . GLN A 1 93 ? 3.361 -0.571 -1.375 1.00 96.81 93 GLN A C 1
ATOM 690 O O . GLN A 1 93 ? 3.239 -1.335 -0.421 1.00 96.81 93 GLN A O 1
ATOM 695 N N . TYR A 1 94 ? 4.075 0.561 -1.282 1.00 97.81 94 TYR A N 1
ATOM 696 C CA . TYR A 1 94 ? 4.665 1.024 -0.017 1.00 97.81 94 TYR A CA 1
ATOM 697 C C . TYR A 1 94 ? 3.609 1.188 1.085 1.00 97.81 94 TYR A C 1
ATOM 699 O O . TYR A 1 94 ? 3.855 0.772 2.213 1.00 97.81 94 TYR A O 1
ATOM 707 N N . SER A 1 95 ? 2.434 1.749 0.772 1.00 98.00 95 SER A N 1
ATOM 708 C CA . SER A 1 95 ? 1.330 1.887 1.737 1.00 98.00 95 SER A CA 1
ATOM 709 C C . SER A 1 95 ? 0.890 0.537 2.306 1.00 98.00 95 SER A C 1
ATOM 711 O O . SER A 1 95 ? 0.772 0.392 3.521 1.00 98.00 95 SER A O 1
ATOM 713 N N . LEU A 1 96 ? 0.698 -0.459 1.436 1.00 97.31 96 LEU A N 1
ATOM 714 C CA . LEU A 1 96 ? 0.293 -1.810 1.834 1.00 97.31 96 LEU A CA 1
ATOM 715 C C . LEU A 1 96 ? 1.356 -2.469 2.721 1.00 97.31 96 LEU A C 1
ATOM 717 O O . LEU A 1 96 ? 1.047 -2.946 3.807 1.00 97.31 96 LEU A O 1
ATOM 721 N N . ILE A 1 97 ? 2.621 -2.406 2.306 1.00 98.06 97 ILE A N 1
ATOM 722 C CA . ILE A 1 97 ? 3.734 -2.987 3.063 1.00 98.06 97 ILE A CA 1
ATOM 723 C C . ILE A 1 97 ? 3.887 -2.313 4.431 1.00 98.06 97 ILE A C 1
ATOM 725 O O . ILE A 1 97 ? 4.059 -2.988 5.442 1.00 98.06 97 ILE A O 1
ATOM 729 N N . TYR A 1 98 ? 3.796 -0.982 4.503 1.00 98.06 98 TYR A N 1
ATOM 730 C CA . TYR A 1 98 ? 3.855 -0.284 5.786 1.00 98.06 98 TYR A CA 1
ATOM 731 C C . TYR A 1 98 ? 2.662 -0.620 6.687 1.00 98.06 98 TYR A C 1
ATOM 733 O O . TYR A 1 98 ? 2.856 -0.746 7.895 1.00 98.06 98 TYR A O 1
ATOM 741 N N . SER A 1 99 ? 1.468 -0.837 6.127 1.00 96.56 99 SER A N 1
ATOM 742 C CA . SER A 1 99 ? 0.319 -1.352 6.881 1.00 96.56 99 SER A CA 1
ATOM 743 C C . SER A 1 99 ? 0.618 -2.725 7.492 1.00 96.56 99 SER A C 1
ATOM 745 O O . SER A 1 99 ? 0.353 -2.932 8.674 1.00 96.56 99 SER A O 1
ATOM 747 N N . ASP A 1 100 ? 1.222 -3.641 6.731 1.00 96.00 100 ASP A N 1
ATOM 748 C CA . ASP A 1 100 ? 1.558 -4.989 7.215 1.00 96.00 100 ASP A CA 1
ATOM 749 C C . ASP A 1 100 ? 2.657 -5.005 8.278 1.00 96.00 100 ASP A C 1
ATOM 751 O O . ASP A 1 100 ? 2.717 -5.933 9.088 1.00 96.00 100 ASP A O 1
ATOM 755 N N . LEU A 1 101 ? 3.507 -3.978 8.281 1.00 96.62 101 LEU A N 1
ATOM 756 C CA . LEU A 1 101 ? 4.545 -3.743 9.284 1.00 96.62 101 LEU A CA 1
ATOM 757 C C . LEU A 1 101 ? 4.027 -2.993 10.526 1.00 96.62 101 LEU A C 1
ATOM 759 O O . LEU A 1 101 ? 4.830 -2.644 11.390 1.00 96.62 101 LEU A O 1
ATOM 763 N N . GLY A 1 102 ? 2.732 -2.654 10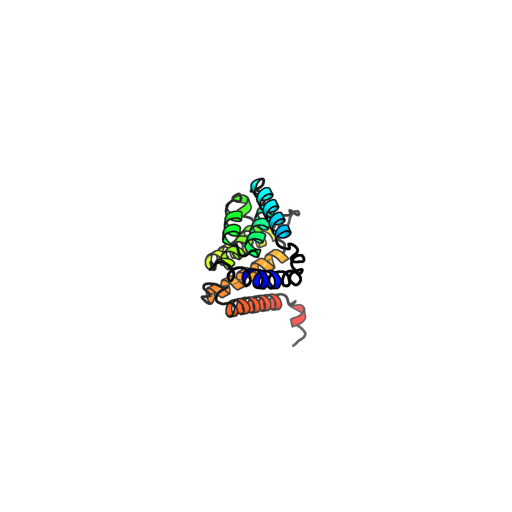.595 1.00 96.00 102 GLY A N 1
ATOM 764 C CA . GLY A 1 102 ? 2.168 -1.824 11.670 1.00 96.00 102 GLY A CA 1
ATOM 765 C C . GLY A 1 102 ? 2.638 -0.360 11.642 1.00 96.00 102 GLY A C 1
ATOM 766 O O . GLY A 1 102 ? 2.451 0.391 12.595 1.00 96.00 102 GLY A O 1
ATOM 767 N N . LYS A 1 103 ? 3.252 0.087 10.543 1.00 97.44 103 LYS A N 1
ATOM 768 C CA . LYS A 1 103 ? 3.776 1.448 10.348 1.00 97.44 103 LYS A CA 1
ATOM 769 C C . LYS A 1 103 ? 2.716 2.345 9.720 1.00 97.44 103 LYS A C 1
ATOM 771 O O . LYS A 1 103 ? 2.844 2.813 8.590 1.00 97.44 103 LYS A O 1
ATOM 776 N N . LEU A 1 104 ? 1.613 2.541 10.442 1.00 97.50 104 LEU A N 1
ATOM 777 C CA . LEU A 1 104 ? 0.442 3.245 9.915 1.00 97.50 104 LEU A CA 1
ATOM 778 C C . LEU A 1 104 ? 0.702 4.701 9.477 1.00 97.50 104 LEU A C 1
ATOM 780 O O . LEU A 1 104 ? 0.161 5.092 8.440 1.00 97.50 104 LEU A O 1
ATOM 784 N N . PRO A 1 105 ? 1.508 5.523 10.182 1.00 97.56 105 PRO A N 1
ATOM 785 C CA . PRO A 1 105 ? 1.825 6.872 9.710 1.00 97.56 105 PRO A CA 1
ATOM 786 C C . PRO A 1 105 ? 2.527 6.878 8.345 1.00 97.56 105 PRO A C 1
ATOM 788 O O . PRO A 1 105 ? 2.176 7.668 7.465 1.00 97.56 105 PRO A O 1
ATOM 791 N N . GLU A 1 106 ? 3.483 5.974 8.143 1.00 98.06 106 GLU A N 1
ATOM 792 C CA . GLU A 1 106 ? 4.191 5.788 6.880 1.00 98.06 106 GLU A CA 1
ATOM 793 C C . GLU A 1 106 ? 3.262 5.244 5.793 1.00 98.06 106 GLU A C 1
ATOM 795 O O . GLU A 1 106 ? 3.303 5.731 4.660 1.00 98.06 106 GLU A O 1
ATOM 800 N N . ALA A 1 107 ? 2.366 4.315 6.144 1.00 98.12 107 ALA A N 1
ATOM 801 C CA . ALA A 1 107 ? 1.339 3.818 5.236 1.00 98.12 107 ALA A CA 1
ATOM 802 C C . ALA A 1 107 ? 0.464 4.967 4.711 1.00 98.12 107 ALA A C 1
ATOM 804 O O . ALA A 1 107 ? 0.327 5.148 3.502 1.00 98.12 107 ALA A O 1
ATOM 805 N N . VAL A 1 108 ? -0.040 5.830 5.603 1.00 98.44 108 VAL A N 1
ATOM 806 C CA . VAL A 1 108 ? -0.828 7.017 5.227 1.00 98.44 108 VAL A CA 1
ATOM 807 C C . VAL A 1 108 ? -0.030 7.967 4.328 1.00 98.44 108 VAL A C 1
ATOM 809 O O . VAL A 1 108 ? -0.564 8.468 3.335 1.00 98.44 108 VAL A O 1
ATOM 812 N N . ALA A 1 109 ? 1.244 8.225 4.635 1.00 98.38 109 ALA A N 1
ATOM 813 C CA . ALA A 1 109 ? 2.080 9.120 3.835 1.00 98.38 109 ALA A CA 1
ATOM 814 C C . ALA A 1 109 ? 2.287 8.600 2.398 1.00 98.38 109 ALA A C 1
ATOM 816 O O . ALA A 1 109 ? 2.109 9.348 1.425 1.00 98.38 109 ALA A O 1
ATOM 817 N N . SER A 1 110 ? 2.606 7.313 2.252 1.00 98.19 110 SER A N 1
ATOM 818 C CA . SER A 1 110 ? 2.753 6.658 0.950 1.00 98.19 110 SER A CA 1
ATOM 819 C C . SER A 1 110 ? 1.419 6.562 0.201 1.00 98.19 110 SER A C 1
ATOM 821 O O . SER A 1 110 ? 1.359 6.898 -0.984 1.00 98.19 110 SER A O 1
ATOM 823 N N . GLY A 1 111 ? 0.323 6.228 0.889 1.00 98.19 111 GLY A N 1
ATOM 824 C CA . GLY A 1 111 ? -1.023 6.167 0.313 1.00 98.19 111 GLY A CA 1
ATOM 825 C C . GLY A 1 111 ? -1.499 7.513 -0.241 1.00 98.19 111 GLY A C 1
ATOM 826 O O . GLY A 1 111 ? -1.968 7.586 -1.377 1.00 98.19 111 GLY A O 1
ATOM 827 N N . ARG A 1 112 ? -1.292 8.615 0.496 1.00 98.50 112 ARG A N 1
ATOM 828 C CA . ARG A 1 112 ? -1.586 9.978 0.006 1.00 98.50 112 ARG A CA 1
ATOM 829 C C . ARG A 1 112 ? -0.788 10.317 -1.242 1.00 98.50 112 ARG A C 1
ATOM 831 O O . ARG A 1 112 ? -1.331 10.866 -2.201 1.00 98.50 112 ARG A O 1
ATOM 838 N N . THR A 1 113 ? 0.497 9.972 -1.241 1.00 97.31 113 THR A N 1
ATOM 839 C CA . THR A 1 113 ? 1.372 10.193 -2.394 1.00 97.31 113 THR A CA 1
ATOM 840 C C . THR A 1 113 ? 0.878 9.412 -3.615 1.00 97.31 113 THR A C 1
ATOM 842 O O . THR A 1 113 ? 0.847 9.968 -4.715 1.00 97.31 113 THR A O 1
ATOM 845 N N . ALA A 1 114 ? 0.443 8.163 -3.429 1.00 96.50 114 ALA A N 1
ATOM 846 C CA . ALA A 1 114 ? -0.131 7.338 -4.486 1.00 96.50 114 ALA A CA 1
ATOM 847 C C . ALA A 1 114 ? -1.403 7.964 -5.076 1.00 96.50 114 ALA A C 1
ATOM 849 O O . ALA A 1 114 ? -1.457 8.194 -6.284 1.00 96.50 114 ALA A O 1
ATOM 850 N N . VAL A 1 115 ? -2.375 8.320 -4.226 1.00 96.88 115 VAL A N 1
ATOM 851 C CA . VAL A 1 115 ? -3.655 8.930 -4.634 1.00 96.88 115 VAL A CA 1
ATOM 852 C C . VAL A 1 115 ? -3.427 10.227 -5.410 1.00 96.88 115 VAL A C 1
ATOM 854 O O . VAL A 1 115 ? -3.925 10.368 -6.524 1.00 96.88 115 VAL A O 1
ATOM 857 N N . VAL A 1 116 ? -2.613 11.151 -4.885 1.00 96.12 116 VAL A N 1
ATOM 858 C CA . VAL A 1 116 ? -2.353 12.447 -5.541 1.00 96.12 116 VAL A CA 1
ATOM 859 C C . VAL A 1 116 ? -1.720 12.265 -6.920 1.00 96.12 116 VAL A C 1
ATOM 861 O O . VAL A 1 116 ? -2.112 12.931 -7.880 1.00 96.12 116 VAL A O 1
ATOM 864 N N .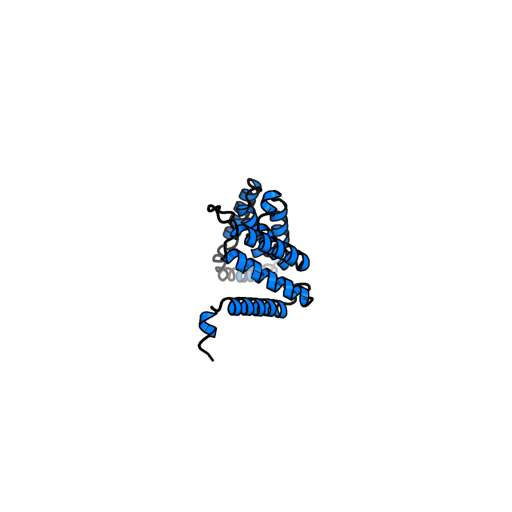 ARG A 1 117 ? -0.737 11.367 -7.046 1.00 93.31 117 ARG A N 1
ATOM 865 C CA . ARG A 1 117 ? -0.056 11.125 -8.326 1.00 93.31 117 ARG A CA 1
ATOM 866 C C . ARG A 1 117 ? -0.961 10.400 -9.319 1.00 93.31 117 ARG A C 1
ATOM 868 O O . ARG A 1 117 ? -0.969 10.761 -10.493 1.00 93.31 117 ARG A O 1
ATOM 875 N N . CYS A 1 118 ? -1.734 9.426 -8.848 1.00 93.25 118 CYS A N 1
ATOM 876 C CA . CYS A 1 118 ? -2.711 8.704 -9.653 1.00 93.25 118 CYS A CA 1
ATOM 877 C C . CYS A 1 118 ? -3.786 9.656 -10.202 1.00 93.25 118 CYS A C 1
ATOM 879 O O . CYS A 1 118 ? -3.962 9.742 -11.418 1.00 93.25 118 CYS A O 1
ATOM 881 N N . ALA A 1 119 ? -4.416 10.458 -9.338 1.00 93.00 119 ALA A N 1
ATOM 882 C CA . ALA A 1 119 ? -5.409 11.455 -9.733 1.00 93.00 119 ALA A CA 1
ATOM 883 C C . ALA A 1 119 ? -4.836 12.478 -10.724 1.00 93.00 119 ALA A C 1
ATOM 885 O O . ALA A 1 119 ? -5.476 12.808 -11.719 1.00 93.00 119 ALA A O 1
ATOM 886 N N . ARG A 1 120 ? -3.591 12.929 -10.510 1.00 90.50 120 ARG A N 1
ATOM 887 C CA . ARG A 1 120 ? -2.900 13.799 -11.468 1.00 90.50 120 ARG A CA 1
ATOM 888 C C . ARG A 1 120 ? -2.725 13.114 -12.826 1.00 90.50 120 ARG A C 1
ATOM 890 O O . ARG A 1 120 ? -2.959 13.755 -13.841 1.00 90.50 120 ARG A O 1
ATOM 897 N N . SER A 1 121 ? -2.340 11.838 -12.870 1.00 87.62 121 SER A N 1
ATOM 898 C CA . SER A 1 121 ? -2.149 11.118 -14.141 1.00 87.62 121 SER A CA 1
ATOM 899 C C . SER A 1 121 ? -3.441 10.980 -14.960 1.00 87.62 121 SER A C 1
ATOM 901 O O . SER A 1 121 ? -3.388 11.059 -16.184 1.00 87.62 121 SER A O 1
ATOM 903 N N . LEU A 1 122 ? -4.598 10.878 -14.294 1.00 86.62 122 LEU A N 1
ATOM 904 C CA . LEU A 1 122 ? -5.917 10.833 -14.938 1.00 86.62 122 LEU A CA 1
ATOM 905 C C . LEU A 1 122 ? -6.335 12.174 -15.565 1.00 86.62 122 LEU A C 1
ATOM 907 O O . LEU A 1 122 ? -7.141 12.197 -16.488 1.00 86.62 122 LEU A O 1
ATOM 911 N N . GLN A 1 123 ? -5.785 13.299 -15.101 1.00 81.00 123 GLN A N 1
ATOM 912 C CA . GLN A 1 123 ? -6.094 14.623 -15.660 1.00 81.00 123 GLN A CA 1
ATOM 913 C C . GLN A 1 123 ? -5.375 14.894 -16.988 1.00 81.00 123 GLN A C 1
ATOM 915 O O . GLN A 1 123 ? -5.837 15.713 -17.777 1.00 81.00 123 GLN A O 1
ATOM 920 N N . TYR A 1 124 ? -4.257 14.211 -17.246 1.00 72.25 124 TYR A N 1
ATOM 921 C CA . TYR A 1 124 ? -3.413 14.421 -18.427 1.00 72.25 124 TYR A CA 1
ATOM 922 C C . TYR A 1 124 ? -3.548 13.287 -19.449 1.00 72.25 124 TYR A C 1
ATOM 924 O O . TYR A 1 124 ? -2.569 12.941 -20.105 1.00 72.25 124 TYR A O 1
ATOM 932 N N . VAL A 1 125 ? -4.738 12.686 -19.584 1.00 60.62 125 VAL A N 1
ATOM 933 C CA . VAL A 1 125 ? -4.986 11.601 -20.549 1.00 60.62 125 VAL A CA 1
ATOM 934 C C . VAL A 1 125 ? -4.951 12.146 -21.977 1.00 60.62 125 VAL A C 1
ATOM 936 O O . VAL A 1 125 ? -5.966 12.423 -22.606 1.00 60.62 125 VAL A O 1
ATOM 939 N N . THR A 1 126 ? -3.737 12.290 -22.494 1.00 51.62 126 THR A N 1
ATOM 940 C CA . THR A 1 126 ? -3.421 12.442 -23.906 1.00 51.62 126 THR A CA 1
ATOM 941 C C . THR A 1 126 ? -2.452 11.314 -24.264 1.00 51.62 126 THR A C 1
ATOM 943 O O . THR A 1 126 ? -1.244 11.426 -24.102 1.00 51.62 126 THR A O 1
ATOM 946 N N . ASN A 1 127 ? -3.012 10.212 -24.773 1.00 46.00 127 ASN A N 1
ATOM 947 C CA . ASN A 1 127 ? -2.329 9.044 -25.355 1.00 46.00 127 ASN A CA 1
ATOM 948 C C . ASN A 1 127 ? -1.881 7.962 -24.350 1.00 46.00 127 ASN A C 1
ATOM 950 O O . ASN A 1 127 ? -1.054 8.184 -23.471 1.00 46.00 127 ASN A O 1
ATOM 954 N N . GLY A 1 128 ? -2.465 6.768 -24.506 1.00 47.72 128 GLY A N 1
ATOM 955 C CA . GLY A 1 128 ? -2.382 5.649 -23.569 1.00 47.72 128 GLY A CA 1
ATOM 956 C C . GLY A 1 128 ? -0.980 5.065 -23.400 1.00 47.72 128 GLY A C 1
ATOM 957 O O . GLY A 1 128 ? -0.497 4.321 -24.250 1.00 47.72 128 GLY A O 1
ATOM 958 N N . SER A 1 129 ? -0.373 5.352 -22.251 1.00 50.72 129 SER A N 1
ATOM 959 C CA . SER A 1 129 ? 0.801 4.647 -21.739 1.00 50.72 129 SER A CA 1
ATOM 960 C C . SER A 1 129 ? 0.374 3.640 -20.667 1.00 50.72 129 SER A C 1
ATOM 962 O O . SER A 1 129 ? -0.501 3.928 -19.852 1.00 50.72 129 SER A O 1
ATOM 964 N N . ALA A 1 130 ? 1.025 2.476 -20.614 1.00 48.00 130 ALA A N 1
ATOM 965 C CA . ALA A 1 130 ? 0.783 1.433 -19.608 1.00 48.00 130 ALA A CA 1
ATOM 966 C C . ALA A 1 130 ? 1.135 1.863 -18.163 1.00 48.00 130 ALA A C 1
ATOM 968 O O . ALA A 1 130 ? 0.724 1.220 -17.205 1.00 48.00 130 ALA A O 1
ATOM 969 N N . THR A 1 131 ? 1.835 2.990 -17.990 1.00 56.91 131 THR A N 1
ATOM 970 C CA . THR A 1 131 ? 2.125 3.619 -16.686 1.00 56.91 131 THR A CA 1
ATOM 971 C C . THR A 1 131 ? 0.991 4.498 -16.144 1.00 56.91 131 THR A C 1
ATOM 973 O O . THR A 1 131 ? 1.158 5.159 -15.114 1.00 56.91 131 THR A O 1
ATOM 976 N N . MET A 1 132 ? -0.158 4.549 -16.824 1.00 70.44 132 MET A N 1
ATOM 977 C CA . MET A 1 132 ? -1.285 5.388 -16.424 1.00 70.44 132 MET A CA 1
ATOM 978 C C . MET A 1 132 ? -2.139 4.713 -15.355 1.00 70.44 132 MET A C 1
ATOM 980 O O . MET A 1 132 ? -2.507 3.545 -15.460 1.00 70.44 132 MET A O 1
ATOM 984 N N . CYS A 1 133 ? -2.478 5.479 -14.320 1.00 86.31 133 CYS A N 1
ATOM 985 C CA . CYS A 1 133 ? -3.429 5.028 -13.324 1.00 86.31 133 CYS A CA 1
ATOM 986 C C . CYS A 1 133 ? -4.827 4.956 -13.949 1.00 86.31 133 CYS A C 1
ATOM 988 O O . CYS A 1 133 ? -5.259 5.906 -14.595 1.00 86.31 133 CYS A O 1
ATOM 990 N N . SER A 1 134 ? -5.536 3.852 -13.748 1.00 88.62 134 SER A N 1
ATOM 991 C CA . SER A 1 134 ? -6.960 3.723 -14.076 1.00 88.62 134 SER A CA 1
ATOM 992 C C . SER A 1 134 ? -7.836 4.281 -12.953 1.00 88.62 134 SER A C 1
ATOM 994 O O . SER A 1 134 ? -7.428 4.307 -11.790 1.00 88.62 134 SER A O 1
ATOM 996 N N . GLU A 1 135 ? -9.080 4.652 -13.266 1.00 89.44 135 GLU A N 1
ATOM 997 C CA . GLU A 1 135 ? -10.063 5.052 -12.246 1.00 89.44 135 GLU A CA 1
ATOM 998 C C . GLU A 1 135 ? -10.237 3.964 -11.175 1.00 89.44 135 GLU A C 1
ATOM 1000 O O . GLU A 1 135 ? -10.209 4.249 -9.981 1.00 89.44 135 GLU A O 1
ATOM 1005 N N . GLY A 1 136 ? -10.294 2.690 -11.580 1.00 89.94 136 GLY A N 1
ATOM 1006 C CA . GLY A 1 136 ? -10.381 1.569 -10.641 1.00 89.94 136 GLY A CA 1
ATOM 1007 C C . GLY A 1 136 ? -9.140 1.397 -9.752 1.00 89.94 136 GLY A C 1
ATOM 1008 O O . GLY A 1 136 ? -9.244 0.898 -8.631 1.00 89.94 136 GLY A O 1
ATOM 1009 N N . GLN A 1 137 ? -7.950 1.800 -10.208 1.00 91.94 137 GLN A N 1
ATOM 1010 C CA . GLN A 1 137 ? -6.766 1.867 -9.342 1.00 91.94 137 GLN A CA 1
ATOM 1011 C C . GLN A 1 137 ? -6.867 3.034 -8.360 1.00 91.94 137 GLN A C 1
ATOM 1013 O O . GLN A 1 137 ? -6.601 2.818 -7.178 1.00 91.94 137 GLN A O 1
ATOM 1018 N N . LEU A 1 138 ? -7.309 4.216 -8.810 1.00 93.25 138 LEU A N 1
ATOM 1019 C CA . LEU A 1 138 ? -7.526 5.366 -7.930 1.00 93.25 138 LEU A CA 1
ATOM 1020 C C . LEU A 1 138 ? -8.493 5.015 -6.796 1.00 93.25 138 LEU A C 1
ATOM 1022 O O . LEU A 1 138 ? -8.147 5.177 -5.630 1.00 93.25 138 LEU A O 1
ATOM 1026 N N . THR A 1 139 ? -9.656 4.445 -7.123 1.00 93.00 139 THR A N 1
ATOM 1027 C CA . THR A 1 139 ? -10.669 4.073 -6.124 1.00 93.00 139 THR A CA 1
ATOM 1028 C C . THR A 1 139 ? -10.129 3.079 -5.094 1.00 93.00 139 THR A C 1
ATOM 1030 O O . THR A 1 139 ? -10.410 3.208 -3.903 1.00 93.00 139 THR A O 1
ATOM 1033 N N . ARG A 1 140 ? -9.321 2.095 -5.518 1.00 93.62 140 ARG A N 1
ATOM 1034 C CA . ARG A 1 140 ? -8.678 1.150 -4.588 1.00 93.62 140 ARG A CA 1
ATOM 1035 C C . ARG A 1 140 ? -7.694 1.850 -3.651 1.00 93.62 140 ARG A C 1
ATOM 1037 O O . ARG A 1 140 ? -7.723 1.585 -2.450 1.00 93.62 140 ARG A O 1
ATOM 1044 N N . MET A 1 141 ? -6.863 2.749 -4.182 1.00 95.88 141 MET A N 1
ATOM 1045 C CA . MET A 1 141 ? -5.902 3.527 -3.390 1.00 95.88 141 MET A CA 1
ATOM 1046 C C . MET A 1 141 ? -6.609 4.434 -2.375 1.00 95.88 141 MET A C 1
ATOM 1048 O O . MET A 1 141 ? -6.213 4.477 -1.213 1.00 95.88 141 MET A O 1
ATOM 1052 N N . GLU A 1 142 ? -7.670 5.128 -2.790 1.00 96.12 142 GLU A N 1
ATOM 1053 C CA . GLU A 1 142 ? -8.471 5.9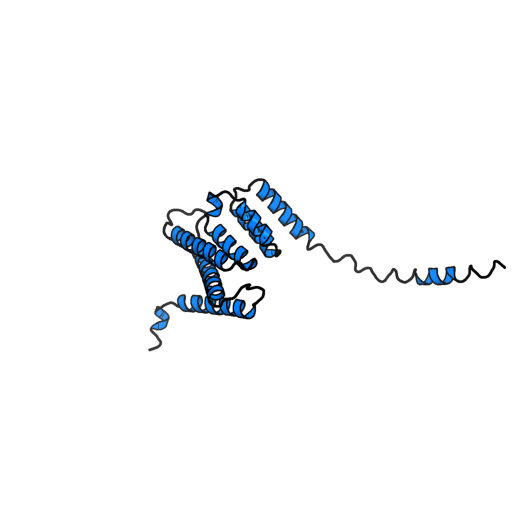99 -1.921 1.00 96.12 142 GLU A CA 1
ATOM 1054 C C . GLU A 1 142 ? -9.157 5.217 -0.803 1.00 96.12 142 GLU A C 1
ATOM 1056 O O . GLU A 1 142 ? -9.144 5.642 0.355 1.00 96.12 142 GLU A O 1
ATOM 1061 N N . LEU A 1 143 ? -9.722 4.050 -1.128 1.00 95.94 143 LEU A N 1
ATOM 1062 C CA . LEU A 1 143 ? -10.348 3.188 -0.136 1.00 95.94 143 LEU A CA 1
ATOM 1063 C C . LEU A 1 143 ? -9.330 2.716 0.904 1.00 95.94 143 LEU A C 1
ATOM 1065 O O . LEU A 1 143 ? -9.581 2.864 2.100 1.00 95.94 143 LEU A O 1
ATOM 1069 N N . HIS A 1 144 ? -8.180 2.200 0.463 1.00 96.94 144 HIS A N 1
ATOM 1070 C CA . HIS A 1 144 ? -7.119 1.771 1.372 1.00 96.94 144 HIS A CA 1
ATOM 1071 C C . HIS A 1 144 ? -6.631 2.933 2.251 1.00 96.94 144 HIS A C 1
ATOM 1073 O O . HIS A 1 144 ? -6.586 2.798 3.474 1.00 96.94 144 HIS A O 1
ATOM 1079 N N . LEU A 1 145 ? -6.370 4.106 1.662 1.00 97.81 145 LEU A N 1
ATOM 1080 C CA . LEU A 1 145 ? -5.969 5.303 2.403 1.00 97.81 145 LEU A CA 1
ATOM 1081 C C . LEU A 1 145 ? -7.007 5.699 3.465 1.00 97.81 145 LEU A C 1
ATOM 1083 O O . LEU A 1 145 ? -6.639 5.961 4.608 1.00 97.81 145 LEU A O 1
ATOM 1087 N N . SER A 1 146 ? -8.299 5.693 3.122 1.00 97.31 146 SER A N 1
ATOM 1088 C CA . SER A 1 146 ? -9.375 6.033 4.061 1.00 97.31 146 SER A CA 1
ATOM 1089 C C . SER A 1 146 ? -9.416 5.092 5.268 1.00 97.31 146 SER A C 1
ATOM 1091 O O . SER A 1 146 ? -9.659 5.533 6.395 1.00 97.31 146 SER A O 1
ATOM 1093 N N . VAL A 1 147 ? -9.154 3.796 5.053 1.00 97.56 147 VAL A N 1
ATOM 1094 C CA . VAL A 1 147 ? -9.033 2.821 6.146 1.00 97.56 147 VAL A CA 1
ATOM 1095 C C . VAL A 1 147 ? -7.835 3.166 7.028 1.00 97.56 147 VAL A C 1
ATOM 1097 O O . VAL A 1 147 ? -8.000 3.287 8.240 1.00 97.56 147 VAL A O 1
ATOM 1100 N N . MET A 1 148 ? -6.657 3.389 6.441 1.00 98.00 148 MET A N 1
ATOM 1101 C CA . MET A 1 148 ? -5.436 3.690 7.199 1.00 98.00 148 MET A CA 1
ATOM 1102 C C . MET A 1 148 ? -5.573 4.969 8.034 1.00 98.00 148 MET A C 1
ATOM 1104 O O . MET A 1 148 ? -5.260 4.973 9.224 1.00 98.00 148 MET A O 1
ATOM 1108 N N . GLU A 1 149 ? -6.116 6.043 7.457 1.00 97.75 149 GLU A N 1
ATOM 1109 C CA . GLU A 1 149 ? -6.358 7.299 8.177 1.00 97.75 149 GLU A CA 1
ATOM 1110 C C . GLU A 1 149 ? -7.317 7.114 9.358 1.00 97.75 149 GLU A C 1
ATOM 1112 O O . GLU A 1 149 ? -7.142 7.727 10.415 1.00 97.75 149 GLU A O 1
ATOM 1117 N N . ARG A 1 150 ? -8.320 6.242 9.207 1.00 97.88 150 ARG A N 1
ATOM 1118 C CA . ARG A 1 150 ? -9.253 5.913 10.285 1.00 97.88 150 ARG A CA 1
ATOM 1119 C C . ARG A 1 150 ? -8.576 5.130 11.405 1.00 97.88 150 ARG A C 1
ATOM 1121 O O . ARG A 1 150 ? -8.800 5.462 12.566 1.00 97.88 150 ARG A O 1
ATOM 1128 N N . LEU A 1 151 ? -7.735 4.151 11.076 1.00 97.88 151 LEU A N 1
ATOM 1129 C CA . LEU A 1 151 ? -6.987 3.376 12.070 1.00 97.88 151 LEU A CA 1
ATOM 1130 C C . LEU A 1 151 ? -6.034 4.261 12.876 1.00 97.88 151 LEU A C 1
ATOM 1132 O O . LEU A 1 151 ? -6.060 4.212 14.107 1.00 97.88 151 LEU A O 1
ATOM 1136 N N . VAL A 1 152 ? -5.298 5.154 12.204 1.00 97.94 152 VAL A N 1
ATOM 1137 C CA . VAL A 1 152 ? -4.461 6.166 12.869 1.00 97.94 152 VAL A CA 1
ATOM 1138 C C . VAL A 1 152 ? -5.306 7.046 13.791 1.00 97.94 152 VAL A C 1
ATOM 1140 O O . VAL A 1 152 ? -4.955 7.250 14.951 1.00 97.94 152 VAL A O 1
ATOM 1143 N N . LYS A 1 153 ? -6.458 7.534 13.312 1.00 97.56 153 LYS A N 1
ATOM 1144 C CA . LYS A 1 153 ? -7.369 8.367 14.112 1.00 97.56 153 LYS A CA 1
ATOM 1145 C C . LYS A 1 153 ? -7.907 7.642 15.350 1.00 97.56 153 LYS A C 1
ATOM 1147 O O . LYS A 1 153 ? -8.160 8.285 16.365 1.00 97.56 153 LYS A O 1
ATOM 1152 N N . TRP A 1 154 ? -8.109 6.332 15.271 1.00 97.44 154 TRP A N 1
ATOM 1153 C CA . TRP A 1 154 ? -8.564 5.499 16.387 1.00 97.44 154 TRP A CA 1
ATOM 1154 C C . TRP A 1 154 ? -7.442 5.054 17.327 1.00 97.44 154 TRP A C 1
ATOM 1156 O O . TRP A 1 154 ? -7.722 4.382 18.320 1.00 97.44 154 TRP A O 1
ATOM 1166 N N . GLY A 1 155 ? -6.192 5.422 17.035 1.00 97.19 155 GLY A N 1
ATOM 1167 C CA . GLY A 1 155 ? -5.036 5.020 17.828 1.00 97.19 155 GLY A CA 1
ATOM 1168 C C . GLY A 1 155 ? -4.743 3.521 1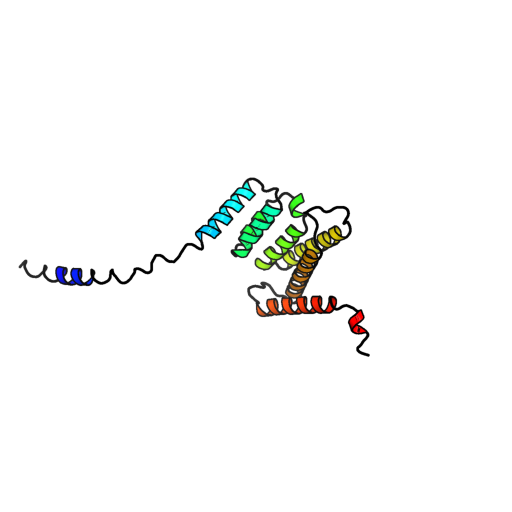7.749 1.00 97.19 155 GLY A C 1
ATOM 1169 O O . GLY A 1 155 ? -4.173 2.971 18.687 1.00 97.19 155 GLY A O 1
ATOM 1170 N N . VAL A 1 156 ? -5.151 2.849 16.666 1.00 96.62 156 VAL A N 1
ATOM 1171 C CA . VAL A 1 156 ? -4.726 1.468 16.403 1.00 96.62 156 VAL A CA 1
ATOM 1172 C C . VAL A 1 156 ? -3.230 1.501 16.106 1.00 96.62 156 VAL A C 1
ATOM 1174 O O . VAL A 1 156 ? -2.793 2.277 15.262 1.00 96.62 156 VAL A O 1
ATOM 1177 N N . VAL A 1 157 ? -2.445 0.703 16.830 1.00 91.19 157 VAL A N 1
ATOM 1178 C CA . VAL A 1 157 ? -0.983 0.647 16.659 1.00 91.19 157 VAL A CA 1
ATOM 1179 C C . VAL A 1 157 ? -0.611 -0.376 15.592 1.00 91.19 157 VAL A C 1
ATOM 1181 O O . VAL A 1 157 ? 0.128 -0.056 14.671 1.00 91.19 157 VAL A O 1
ATOM 1184 N N . ASP A 1 158 ? -1.169 -1.582 15.689 1.00 91.56 158 ASP A N 1
ATOM 1185 C CA . ASP A 1 158 ? -0.949 -2.666 14.736 1.00 91.56 158 ASP A CA 1
ATOM 1186 C C . ASP A 1 158 ? -2.309 -3.255 14.315 1.00 91.56 158 ASP A C 1
ATOM 1188 O O . ASP A 1 158 ? -3.015 -3.814 15.162 1.00 91.56 158 ASP A O 1
ATOM 1192 N N . PRO A 1 159 ? -2.699 -3.147 13.030 1.00 92.00 159 PRO A N 1
ATOM 1193 C CA . PRO A 1 159 ? -3.942 -3.724 12.521 1.00 92.00 159 PRO A CA 1
ATOM 1194 C C . PRO A 1 159 ? -4.068 -5.237 12.744 1.00 92.00 159 PRO A C 1
ATOM 1196 O O . PRO A 1 159 ? -5.181 -5.740 12.897 1.00 92.00 159 PRO A O 1
ATOM 1199 N N . LYS A 1 160 ? -2.946 -5.971 12.785 1.00 91.88 160 LYS A N 1
ATOM 1200 C CA . LYS A 1 160 ? -2.936 -7.427 13.006 1.00 91.88 160 LYS A CA 1
ATOM 1201 C C . LYS A 1 160 ? -3.291 -7.790 14.446 1.00 91.88 160 LYS A C 1
ATOM 1203 O O . LYS A 1 160 ? -3.866 -8.849 14.683 1.00 91.88 160 LYS A O 1
ATOM 1208 N N . LEU A 1 161 ? -2.972 -6.909 15.396 1.00 94.12 161 LEU A N 1
ATOM 1209 C CA . LEU A 1 161 ? -3.284 -7.090 16.815 1.00 94.12 161 LEU A CA 1
ATOM 1210 C C . LEU A 1 161 ? -4.684 -6.576 17.190 1.00 94.12 161 LEU A C 1
ATOM 1212 O O . LEU A 1 161 ? -5.194 -6.942 18.246 1.00 94.12 161 LEU A O 1
ATOM 1216 N N . ASP A 1 162 ? -5.317 -5.767 16.333 1.00 95.88 162 ASP A N 1
ATOM 1217 C CA . ASP A 1 162 ? -6.690 -5.269 16.503 1.00 95.88 162 ASP A CA 1
ATOM 1218 C C . ASP A 1 162 ? -7.550 -5.562 15.252 1.00 95.88 162 ASP A C 1
ATOM 1220 O O . ASP A 1 162 ? -7.905 -4.653 14.484 1.00 95.88 162 ASP A O 1
ATOM 1224 N N . PRO A 1 163 ? -7.879 -6.844 14.996 1.00 95.62 163 PRO A N 1
ATOM 1225 C CA . PRO A 1 163 ? -8.623 -7.239 13.803 1.00 95.62 163 PRO A CA 1
ATOM 1226 C C . PRO A 1 163 ? -10.063 -6.712 13.804 1.00 95.62 163 PRO A C 1
ATOM 1228 O O . PRO A 1 163 ? -10.611 -6.444 12.735 1.00 95.62 163 PRO A O 1
ATOM 1231 N N . GLU A 1 164 ? -10.676 -6.513 14.976 1.00 96.88 164 GLU A N 1
ATOM 1232 C CA . GLU A 1 164 ? -12.051 -6.013 15.083 1.00 96.88 164 GLU A CA 1
ATOM 1233 C C . GLU A 1 164 ? -12.162 -4.565 14.605 1.00 96.88 164 GLU A C 1
ATOM 1235 O O . GLU A 1 164 ? -12.985 -4.258 13.733 1.00 96.88 164 GLU A O 1
ATOM 1240 N N . ARG A 1 165 ? -11.308 -3.663 15.114 1.00 96.56 165 ARG A N 1
ATOM 1241 C CA . ARG A 1 165 ? -11.305 -2.275 14.631 1.00 96.56 165 ARG A CA 1
ATOM 1242 C C . ARG A 1 165 ? -10.815 -2.197 13.196 1.00 96.56 165 ARG A C 1
ATOM 1244 O O . ARG A 1 165 ? -11.334 -1.386 12.434 1.00 96.56 165 ARG A O 1
ATOM 1251 N N . THR A 1 166 ? -9.880 -3.053 12.794 1.00 95.38 166 THR A N 1
ATOM 1252 C CA . THR A 1 166 ? -9.439 -3.128 11.397 1.00 95.38 166 THR A CA 1
ATOM 1253 C C . THR A 1 166 ? -10.599 -3.465 10.466 1.00 95.38 166 THR A C 1
ATOM 1255 O O . THR A 1 166 ? -10.868 -2.712 9.527 1.00 95.38 166 THR A O 1
ATOM 1258 N N . HIS A 1 167 ? -11.360 -4.518 10.763 1.00 96.00 167 HIS A N 1
ATOM 1259 C CA . HIS A 1 167 ? -12.541 -4.899 9.992 1.00 96.00 167 HIS A CA 1
ATOM 1260 C C . HIS A 1 167 ? -13.598 -3.782 9.958 1.00 96.00 167 HIS A C 1
ATOM 1262 O O . HIS A 1 167 ? -14.076 -3.415 8.882 1.00 96.00 167 HIS A O 1
ATOM 1268 N N . LEU A 1 168 ? -13.905 -3.172 11.108 1.00 97.19 168 LEU A N 1
ATOM 1269 C CA . LEU A 1 168 ? -14.850 -2.053 11.180 1.00 97.19 168 LEU A CA 1
ATOM 1270 C C . LEU A 1 168 ? -14.387 -0.854 10.338 1.00 97.19 168 LEU A C 1
ATOM 1272 O O . LEU A 1 168 ? -15.196 -0.193 9.682 1.00 97.19 168 LEU A O 1
ATOM 1276 N N . ALA A 1 169 ? -13.084 -0.560 10.324 1.00 96.00 169 ALA A N 1
ATOM 1277 C CA . ALA A 1 169 ? -12.542 0.511 9.502 1.00 96.00 169 ALA A CA 1
ATOM 1278 C C . ALA A 1 169 ? -12.761 0.236 8.009 1.00 96.00 169 ALA A C 1
ATOM 1280 O O . ALA A 1 169 ? -13.175 1.154 7.296 1.00 96.00 169 ALA A O 1
ATOM 1281 N N . TYR A 1 170 ? -12.551 -1.004 7.553 1.00 93.94 170 TYR A N 1
ATOM 1282 C CA . TYR A 1 170 ? -12.861 -1.417 6.182 1.00 93.94 170 TYR A CA 1
ATOM 1283 C C . TYR A 1 170 ? -14.351 -1.265 5.867 1.00 93.94 170 TYR A C 1
ATOM 1285 O O . TYR A 1 170 ? -14.697 -0.594 4.891 1.00 93.94 170 TYR A O 1
ATOM 1293 N N . GLU A 1 171 ? -15.236 -1.805 6.706 1.00 95.31 171 GLU A N 1
ATOM 1294 C CA . GLU A 1 171 ? -16.688 -1.749 6.498 1.00 95.31 171 GLU A CA 1
ATOM 1295 C C . GLU A 1 171 ? -17.188 -0.305 6.315 1.00 95.31 171 GLU A C 1
ATOM 1297 O O . GLU A 1 171 ? -17.892 0.013 5.349 1.00 95.31 171 GLU A O 1
ATOM 1302 N N . LEU A 1 172 ? -16.765 0.604 7.199 1.00 94.81 172 LEU A N 1
ATOM 1303 C CA . LEU A 1 172 ? -17.149 2.015 7.134 1.00 94.81 172 LEU A CA 1
ATOM 1304 C C . LEU A 1 172 ? -16.611 2.716 5.877 1.00 94.81 172 LEU A C 1
ATOM 1306 O O . LEU A 1 172 ? -17.313 3.554 5.298 1.00 94.81 172 LEU A O 1
ATOM 1310 N N . SER A 1 173 ? -15.399 2.377 5.423 1.00 91.19 173 SER A N 1
ATOM 1311 C CA . SER A 1 173 ? -14.838 2.919 4.176 1.00 91.19 173 SER A CA 1
ATOM 1312 C C . SER A 1 173 ? -15.641 2.459 2.961 1.00 91.19 173 SER A C 1
ATOM 1314 O O . SER A 1 173 ? -16.049 3.292 2.150 1.00 91.19 173 SER A O 1
ATOM 1316 N N . PHE A 1 174 ? -15.952 1.163 2.866 1.00 89.94 174 PHE A N 1
ATOM 1317 C CA . PHE A 1 174 ? -16.758 0.619 1.769 1.00 89.94 174 PHE A CA 1
ATOM 1318 C C . PHE A 1 174 ? -18.168 1.206 1.740 1.00 89.94 174 PHE A C 1
ATOM 1320 O O . PHE A 1 174 ? -18.666 1.578 0.675 1.00 89.94 174 PHE A O 1
ATOM 1327 N N . ARG A 1 175 ? -18.811 1.340 2.905 1.00 90.00 175 ARG A N 1
ATOM 1328 C CA . ARG A 1 175 ? -20.139 1.955 3.008 1.00 90.00 175 ARG A CA 1
ATOM 1329 C C . ARG A 1 175 ? -20.132 3.390 2.490 1.00 90.00 175 ARG A C 1
ATOM 1331 O O . ARG A 1 175 ? -21.040 3.776 1.759 1.00 90.00 175 ARG A O 1
ATOM 1338 N N . THR A 1 176 ? -19.106 4.161 2.837 1.00 82.38 176 THR A N 1
ATOM 1339 C CA . THR A 1 176 ? -18.961 5.552 2.388 1.00 82.38 176 THR A CA 1
ATOM 1340 C C . THR A 1 176 ? -18.790 5.624 0.870 1.00 82.38 176 THR A C 1
ATOM 1342 O O . THR A 1 176 ? -19.512 6.374 0.216 1.00 82.38 176 THR A O 1
ATOM 1345 N N . ALA A 1 177 ? -17.921 4.783 0.298 1.00 81.12 177 ALA A N 1
ATOM 1346 C CA . ALA A 1 177 ? -17.726 4.701 -1.150 1.00 81.12 177 ALA A CA 1
ATOM 1347 C C . ALA A 1 177 ? -19.017 4.309 -1.891 1.00 81.12 177 ALA A C 1
ATOM 1349 O O . ALA A 1 177 ? -19.378 4.931 -2.887 1.00 81.12 177 ALA A O 1
ATOM 1350 N N . ARG A 1 178 ? -19.768 3.331 -1.365 1.00 81.88 178 ARG A N 1
ATOM 1351 C CA . ARG A 1 178 ? -21.051 2.897 -1.939 1.00 81.88 178 ARG A CA 1
ATOM 1352 C C . ARG A 1 178 ? -22.116 3.993 -1.907 1.00 81.88 178 ARG A C 1
ATOM 1354 O O . ARG A 1 178 ? -22.902 4.099 -2.838 1.00 81.88 178 ARG A O 1
ATOM 1361 N N . LEU A 1 179 ? -22.180 4.787 -0.838 1.00 82.06 179 LEU A N 1
ATOM 1362 C CA . LEU A 1 179 ? -23.138 5.894 -0.746 1.00 82.06 179 LEU A CA 1
ATOM 1363 C C . LEU A 1 179 ? -22.777 7.046 -1.691 1.00 82.06 179 LEU A C 1
ATOM 1365 O O . LEU A 1 179 ? -23.678 7.714 -2.194 1.00 82.06 179 LEU A O 1
ATOM 1369 N N . ALA A 1 180 ? -21.484 7.265 -1.941 1.00 77.19 180 ALA A N 1
ATOM 1370 C CA . ALA A 1 180 ? -21.004 8.274 -2.879 1.00 77.19 180 ALA A CA 1
ATOM 1371 C C . ALA A 1 180 ? -21.247 7.893 -4.351 1.00 77.19 180 ALA A C 1
ATOM 1373 O O . ALA A 1 180 ? -21.399 8.782 -5.183 1.00 77.19 180 ALA A O 1
ATOM 1374 N N . SER A 1 181 ? -21.321 6.596 -4.675 1.00 76.88 181 SER A N 1
ATOM 1375 C CA . SER A 1 181 ? -21.541 6.113 -6.045 1.00 76.88 181 SER A CA 1
ATOM 1376 C C . SER A 1 181 ? -23.011 6.023 -6.474 1.00 76.88 181 SER A C 1
ATOM 1378 O O . SER A 1 181 ? -23.283 5.721 -7.636 1.00 76.88 181 SER A O 1
ATOM 1380 N N . VAL A 1 182 ? -23.976 6.291 -5.582 1.00 75.19 182 VAL A N 1
ATOM 1381 C CA . VAL A 1 182 ? -25.403 6.320 -5.948 1.00 75.19 182 VAL A CA 1
ATOM 1382 C C . VAL A 1 182 ? -25.685 7.563 -6.809 1.00 75.19 182 VAL A C 1
ATOM 1384 O O . VAL A 1 182 ? -25.493 8.682 -6.323 1.00 75.19 182 VAL A O 1
ATOM 1387 N N . PRO A 1 183 ? -26.168 7.411 -8.059 1.00 66.06 183 PRO A N 1
ATOM 1388 C CA . PRO A 1 183 ? -26.432 8.542 -8.940 1.00 66.06 183 PRO A CA 1
ATOM 1389 C C . PRO A 1 183 ? -27.527 9.446 -8.364 1.00 66.06 183 PRO A C 1
ATOM 1391 O O . PRO A 1 183 ? -28.577 8.988 -7.911 1.00 66.06 183 PRO A O 1
ATOM 1394 N N . THR A 1 184 ? -27.291 10.756 -8.411 1.00 60.19 184 THR A N 1
ATOM 1395 C CA . THR A 1 184 ? -28.180 11.800 -7.878 1.00 60.19 184 THR A CA 1
ATOM 1396 C C . THR A 1 184 ? -29.575 11.806 -8.505 1.00 60.19 184 THR A C 1
ATOM 1398 O O . THR A 1 184 ? -30.507 12.284 -7.863 1.00 60.19 184 THR A O 1
ATOM 1401 N N . SER A 1 185 ? -29.752 11.230 -9.699 1.00 62.22 185 SER A N 1
ATOM 1402 C CA . SER A 1 185 ? -31.064 11.078 -10.341 1.00 62.22 185 SER A CA 1
ATOM 1403 C C . SER A 1 185 ? -32.019 10.173 -9.555 1.00 62.22 185 SER A C 1
ATOM 1405 O O . SER A 1 185 ? -33.215 10.423 -9.560 1.00 62.22 185 SER A O 1
ATOM 1407 N N . ALA A 1 186 ? -31.514 9.189 -8.802 1.00 56.16 186 ALA A N 1
ATOM 1408 C CA . ALA A 1 186 ? -32.343 8.299 -7.982 1.00 56.16 186 ALA A CA 1
ATOM 1409 C C . ALA A 1 186 ? -32.806 8.934 -6.655 1.00 56.16 186 ALA A C 1
ATOM 1411 O O . ALA A 1 186 ? -33.594 8.342 -5.924 1.00 56.16 186 ALA A O 1
ATOM 1412 N N . ARG A 1 187 ? -32.308 10.130 -6.311 1.00 55.12 187 ARG A N 1
ATOM 1413 C CA . ARG A 1 187 ? -32.651 10.840 -5.065 1.00 55.12 187 ARG A CA 1
ATOM 1414 C C . ARG A 1 187 ? -33.866 11.770 -5.230 1.00 55.12 187 ARG A C 1
ATOM 1416 O O . ARG A 1 187 ? -34.367 12.280 -4.232 1.00 55.12 187 ARG A O 1
ATOM 1423 N N . SER A 1 188 ? -34.329 11.985 -6.466 1.00 54.97 188 SER A N 1
ATOM 1424 C CA . SER A 1 188 ? -35.442 12.888 -6.796 1.00 54.97 188 SER A CA 1
ATOM 1425 C C . SER A 1 188 ? -36.832 12.244 -6.705 1.00 54.97 188 SER A C 1
ATOM 1427 O O . SER A 1 188 ? -37.809 12.980 -6.641 1.00 54.97 188 SER A O 1
ATOM 1429 N N . ASP A 1 189 ? -36.939 10.913 -6.671 1.00 55.12 189 ASP A N 1
ATOM 1430 C CA . ASP A 1 189 ? -38.232 10.208 -6.781 1.00 55.12 189 ASP A CA 1
ATOM 1431 C C . ASP A 1 189 ? -38.836 9.797 -5.423 1.00 55.12 189 ASP A C 1
ATOM 1433 O O . ASP A 1 189 ? -39.774 9.006 -5.358 1.00 55.12 189 ASP A O 1
ATOM 1437 N N . SER A 1 190 ? -38.291 10.308 -4.317 1.00 55.69 190 SER A N 1
ATOM 1438 C CA . SER A 1 190 ? -38.708 9.945 -2.954 1.00 55.69 190 SER A CA 1
ATOM 1439 C C . SER A 1 190 ? -39.112 11.142 -2.082 1.00 55.69 190 SER A C 1
ATOM 1441 O O . SER A 1 190 ? -38.938 11.086 -0.864 1.00 55.69 190 SER A O 1
ATOM 1443 N N . GLN A 1 191 ? -39.625 12.220 -2.687 1.00 47.34 191 GLN A N 1
ATOM 1444 C CA . GLN A 1 191 ? -40.315 13.310 -1.979 1.00 47.34 191 GLN A CA 1
ATOM 1445 C C . GLN A 1 191 ? -41.780 13.392 -2.390 1.00 47.34 191 GLN A C 1
ATOM 1447 O O . GLN A 1 191 ? -42.051 13.284 -3.605 1.00 47.34 191 GLN A O 1
#

pLDDT: mean 81.07, std 20.01, range [40.38, 98.5]

Sequence (191 aa):
MVKLLNAVFVGVLAVGLMLQSAFDTGSAMVDLSSDNNNDLAELEDAYYHNAGDADLGLRLAAEYRDRGEPELALAALRQMAPNATALPAIQHQYSLIYSDLGKLPEAVASGRTAVVRCARSLQYVTNGSATMCSEGQLTRMELHLSVMERLVKWGVVDPKLDPERTHLAYELSFRTARLASVPTSARSDSQ

Secondary structure (DSSP, 8-state):
--SSSSSHHHHHHHHTTSSSSS----S----HHHHHHHHHHHHHHHHHHTTT-HHHHHHHHHHHHHTT-HHHHHHHHHTS-HHHHTSHHHHHHHHHHHHHTT-HHHHHHHHHHHHHHHHHHHHT-SS--TTPPPHHHHHHHHHHHHHHHHHHHTT-S-TTT-HHHHHHHHHHHHHHHHHHTS-GGGGSS--